Protein AF-A0A8G2DVU0-F1 (afdb_monomer_lite)

Structure (mmCIF, N/CA/C/O backbone):
data_AF-A0A8G2DVU0-F1
#
_entry.id   AF-A0A8G2DVU0-F1
#
loop_
_atom_site.group_PDB
_atom_site.id
_atom_site.type_symbol
_atom_site.label_atom_id
_atom_site.label_alt_id
_atom_site.label_comp_id
_atom_site.label_asym_id
_atom_site.label_entity_id
_atom_site.label_seq_id
_atom_site.pdbx_PDB_ins_code
_atom_site.Cartn_x
_atom_site.Cartn_y
_atom_site.Cartn_z
_atom_site.occupancy
_atom_site.B_iso_or_equiv
_atom_site.auth_seq_id
_atom_site.auth_comp_id
_atom_site.auth_asym_id
_atom_site.auth_atom_id
_atom_site.pdbx_PDB_model_num
ATOM 1 N N . MET A 1 1 ? -45.208 39.092 40.451 1.00 41.38 1 MET A N 1
ATOM 2 C CA . MET A 1 1 ? -43.835 38.802 40.911 1.00 41.38 1 MET A CA 1
ATOM 3 C C . MET A 1 1 ? -42.891 39.063 39.755 1.00 41.38 1 MET A C 1
ATOM 5 O O . MET A 1 1 ? -43.145 38.632 38.642 1.00 41.38 1 MET A O 1
ATOM 9 N N . SER A 1 2 ? -41.924 39.916 40.044 1.00 36.53 2 SER A N 1
ATOM 10 C CA . SER A 1 2 ? -40.979 40.651 39.203 1.00 36.53 2 SER A CA 1
ATOM 11 C C . SER A 1 2 ? -39.909 39.794 38.518 1.00 36.53 2 SER A C 1
ATOM 13 O O . SER A 1 2 ? -39.455 38.815 39.102 1.00 36.53 2 SER A O 1
ATOM 15 N N . GLY A 1 3 ? -39.436 40.236 37.343 1.00 36.75 3 GLY A N 1
ATOM 16 C CA . GLY A 1 3 ? -38.211 39.717 36.722 1.00 36.75 3 GLY A CA 1
ATOM 17 C C . GLY A 1 3 ? -37.984 40.121 35.259 1.00 36.75 3 GLY A C 1
ATOM 18 O O . GLY A 1 3 ? -38.010 39.272 34.380 1.00 36.75 3 GLY A O 1
ATOM 19 N N . THR A 1 4 ? -37.763 41.410 35.002 1.00 40.00 4 THR A N 1
ATOM 20 C CA . THR A 1 4 ? -37.240 41.994 33.745 1.00 40.00 4 THR A CA 1
ATOM 21 C C . THR A 1 4 ? -35.706 41.764 33.699 1.00 40.00 4 THR A C 1
ATOM 23 O O . THR A 1 4 ? -35.084 41.844 34.752 1.00 40.00 4 THR A O 1
ATOM 26 N N . LEU A 1 5 ? -35.021 41.416 32.592 1.00 32.75 5 LEU A N 1
ATOM 27 C CA . LEU A 1 5 ? -34.407 42.352 31.628 1.00 32.75 5 LEU A CA 1
ATOM 28 C C . LEU A 1 5 ? -33.390 41.667 30.666 1.00 32.75 5 LEU A C 1
ATOM 30 O O . LEU A 1 5 ? -32.695 40.730 31.040 1.00 32.75 5 LEU A O 1
ATOM 34 N N . HIS A 1 6 ? -33.223 42.337 29.515 1.00 32.91 6 HIS A N 1
ATOM 35 C CA . HIS A 1 6 ? -32.025 42.554 28.677 1.00 32.91 6 HIS A CA 1
ATOM 36 C C . HIS A 1 6 ? -31.647 41.642 27.482 1.00 32.91 6 HIS A C 1
ATOM 38 O O . HIS A 1 6 ? -31.281 40.479 27.592 1.00 32.91 6 HIS A O 1
ATOM 44 N N . TYR A 1 7 ? -31.662 42.312 26.320 1.00 37.03 7 TYR A N 1
ATOM 45 C CA . TYR A 1 7 ? -31.147 41.977 24.990 1.00 37.03 7 TYR A CA 1
ATOM 46 C C . TYR A 1 7 ? -29.608 41.991 24.904 1.00 37.03 7 TYR A C 1
ATOM 48 O O . TYR A 1 7 ? -28.958 42.747 25.623 1.00 37.03 7 TYR A O 1
ATOM 56 N N . GLY A 1 8 ? -29.054 41.295 23.899 1.00 31.55 8 GLY A N 1
ATOM 57 C CA . GLY A 1 8 ? -27.698 41.531 23.385 1.00 31.55 8 GLY A CA 1
ATOM 58 C C . GLY A 1 8 ? -27.384 40.767 22.087 1.00 31.55 8 GLY A C 1
ATOM 59 O O . GLY A 1 8 ? -27.138 39.566 22.120 1.00 31.55 8 GLY A O 1
ATOM 60 N N . LEU A 1 9 ? -27.368 41.470 20.946 1.00 33.19 9 LEU A N 1
ATOM 61 C CA . LEU A 1 9 ? -26.630 41.083 19.729 1.00 33.19 9 LEU A CA 1
ATOM 62 C C . LEU A 1 9 ? -25.129 41.385 19.927 1.00 33.19 9 LEU A C 1
ATOM 64 O O . LEU A 1 9 ? -24.839 42.451 20.455 1.00 33.19 9 LEU A O 1
ATOM 68 N N . PHE A 1 10 ? -24.207 40.558 19.400 1.00 26.53 10 PHE A N 1
ATOM 6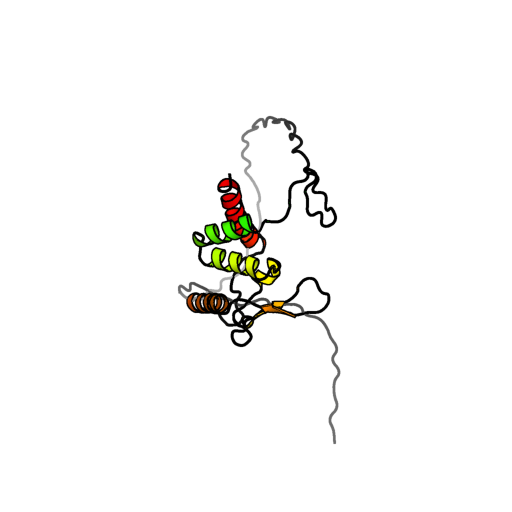9 C CA . PHE A 1 10 ? -23.196 40.926 18.371 1.00 26.53 10 PHE A CA 1
ATOM 70 C C . PHE A 1 10 ? -22.114 39.834 18.144 1.00 26.53 10 PHE A C 1
ATOM 72 O O . PHE A 1 10 ? -21.490 39.349 19.077 1.00 26.53 10 PHE A O 1
ATOM 79 N N . CYS A 1 11 ? -21.886 39.542 16.856 1.00 26.22 11 CYS A N 1
ATOM 80 C CA . CYS A 1 11 ? -20.631 39.311 16.112 1.00 26.22 11 CYS A CA 1
ATOM 81 C C . CYS A 1 11 ? -19.480 38.369 16.553 1.00 26.22 11 CYS A C 1
ATOM 83 O O . CYS A 1 11 ? -18.813 38.568 17.555 1.00 26.22 11 CYS A O 1
ATOM 85 N N . CYS A 1 12 ? -19.125 37.508 15.579 1.00 26.48 12 CYS A N 1
ATOM 86 C CA . CYS A 1 12 ? -17.825 37.387 14.882 1.00 26.48 12 CYS A CA 1
ATOM 87 C C . CYS A 1 12 ? -16.536 37.195 15.708 1.00 26.48 12 CYS A C 1
ATOM 89 O O . CYS A 1 12 ? -16.105 38.092 16.420 1.00 26.48 12 CYS A O 1
ATOM 91 N N . GLY A 1 13 ? -15.805 36.092 15.479 1.00 27.39 13 GLY A N 1
ATOM 92 C CA . GLY A 1 13 ? -14.455 35.971 16.043 1.00 27.39 13 GLY A CA 1
ATOM 93 C C . GLY A 1 13 ? -13.731 34.650 15.808 1.00 27.39 13 GLY A C 1
ATOM 94 O O . GLY A 1 13 ? -13.695 33.776 16.659 1.00 27.39 13 GLY A O 1
ATOM 95 N N . ARG A 1 14 ? -13.088 34.547 14.650 1.00 31.61 14 ARG A N 1
ATOM 96 C CA . ARG A 1 14 ? -12.023 33.602 14.287 1.00 31.61 14 ARG A CA 1
ATOM 97 C C . ARG A 1 14 ? -10.797 33.780 15.208 1.00 31.61 14 ARG A C 1
ATOM 99 O O . ARG A 1 14 ? -10.210 34.849 15.126 1.00 31.61 14 ARG A O 1
ATOM 106 N N . SER A 1 15 ? -10.339 32.780 15.979 1.00 29.03 15 SER A N 1
ATOM 107 C CA . SER A 1 15 ? -8.915 32.643 16.390 1.00 29.03 15 SER A CA 1
ATOM 108 C C . SER A 1 15 ? -8.603 31.379 17.217 1.00 29.03 15 SER A C 1
ATOM 110 O O . SER A 1 15 ? -9.485 30.839 17.869 1.00 29.03 15 SER A O 1
ATOM 112 N N . ALA A 1 16 ? -7.305 31.033 17.232 1.00 34.66 16 ALA A N 1
ATOM 113 C CA . ALA A 1 16 ? -6.553 30.089 18.077 1.00 34.66 16 ALA A CA 1
ATOM 114 C C . ALA A 1 16 ? -6.756 28.592 17.753 1.00 34.66 16 ALA A C 1
ATOM 116 O O . ALA A 1 16 ? -7.821 28.040 17.971 1.00 34.66 16 ALA A O 1
ATOM 117 N N . ARG A 1 17 ? -5.810 27.832 17.173 1.00 33.94 17 ARG A N 1
ATOM 118 C CA . ARG A 1 17 ? -4.331 27.838 17.246 1.00 33.94 17 ARG A CA 1
ATOM 119 C C . ARG A 1 17 ? -3.794 27.843 18.682 1.00 33.94 17 ARG A C 1
ATOM 121 O O . ARG A 1 17 ? -3.469 28.901 19.200 1.00 33.94 17 ARG A O 1
ATOM 128 N N . ASN A 1 18 ? -3.670 26.654 19.273 1.00 29.09 18 ASN A N 1
ATOM 129 C CA . ASN A 1 18 ? -2.415 26.126 19.829 1.00 29.09 18 ASN A CA 1
ATOM 130 C C . ASN A 1 18 ? -2.651 24.770 20.498 1.00 29.09 18 ASN A C 1
ATOM 132 O O . ASN A 1 18 ? -3.618 24.630 21.234 1.00 29.09 18 ASN A O 1
ATOM 136 N N . LEU A 1 19 ? -1.741 23.820 20.269 1.00 30.14 19 LEU A N 1
ATOM 137 C CA . LEU A 1 19 ? -1.033 23.056 21.307 1.00 30.14 19 LEU A CA 1
ATOM 138 C C . LEU A 1 19 ? -0.186 21.972 20.638 1.00 30.14 19 LEU A C 1
ATOM 140 O O . LEU A 1 19 ? -0.693 21.248 19.794 1.00 30.14 19 LEU A O 1
ATOM 144 N N . TYR A 1 20 ? 1.101 21.982 20.981 1.00 30.14 20 TYR A N 1
ATOM 145 C CA . TYR A 1 20 ? 2.079 20.899 21.185 1.00 30.14 20 TYR A CA 1
ATOM 146 C C . TYR A 1 20 ? 3.447 21.600 21.055 1.00 30.14 20 TYR A C 1
ATOM 148 O O . TYR A 1 20 ? 3.818 22.013 19.961 1.00 30.14 20 TYR A O 1
ATOM 156 N N . CYS A 1 21 ? 4.027 22.120 22.144 1.00 26.11 21 CYS A N 1
ATOM 157 C CA . CYS A 1 21 ? 4.767 21.442 23.227 1.00 26.11 21 CYS A CA 1
ATOM 158 C C . CYS A 1 21 ? 6.105 20.841 22.772 1.00 26.11 21 CYS A C 1
ATOM 160 O O . CYS A 1 21 ? 6.164 20.223 21.716 1.00 26.11 21 CYS A O 1
ATOM 162 N N . PHE A 1 22 ? 7.090 20.969 23.675 1.00 27.67 22 PHE A N 1
ATOM 163 C CA . PHE A 1 22 ? 8.490 20.517 23.668 1.00 27.67 22 PHE A CA 1
ATOM 164 C C . PHE A 1 22 ? 9.494 21.518 23.062 1.00 27.67 22 PHE A C 1
ATOM 166 O O . PHE A 1 22 ? 9.344 21.941 21.926 1.00 27.67 22 PHE A O 1
ATOM 173 N N . ASP A 1 23 ? 10.561 21.939 23.741 1.00 28.14 23 ASP A N 1
ATOM 174 C CA . ASP A 1 23 ? 11.012 21.688 25.115 1.00 28.14 23 ASP A CA 1
ATOM 175 C C . ASP A 1 23 ? 12.168 22.658 25.444 1.00 28.14 23 ASP A C 1
ATOM 177 O O . ASP A 1 23 ? 12.622 23.384 24.561 1.00 28.14 23 ASP A O 1
ATOM 181 N N . ALA A 1 24 ? 12.682 22.579 26.674 1.00 34.22 24 ALA A N 1
ATOM 182 C CA . ALA A 1 24 ? 13.923 23.174 27.203 1.00 34.22 24 ALA A CA 1
ATOM 183 C C . ALA A 1 24 ? 13.754 24.448 28.047 1.00 34.22 24 ALA A C 1
ATOM 185 O O . ALA A 1 24 ? 14.000 25.582 27.639 1.00 34.22 24 ALA A O 1
ATOM 186 N N . ALA A 1 25 ? 13.407 24.196 29.308 1.00 30.33 25 ALA A N 1
ATOM 187 C CA . ALA A 1 25 ? 13.680 25.074 30.427 1.00 30.33 25 ALA A CA 1
ATOM 188 C C . ALA A 1 25 ? 15.174 25.026 30.796 1.00 30.33 25 ALA A C 1
ATOM 190 O O . ALA A 1 25 ? 15.735 23.952 31.002 1.00 30.33 25 ALA A O 1
ATOM 191 N N . THR A 1 26 ? 15.797 26.184 31.009 1.00 35.00 26 THR A N 1
ATOM 192 C CA . THR A 1 26 ? 16.850 26.322 32.025 1.00 35.00 26 THR A CA 1
ATOM 193 C C . THR A 1 26 ? 16.826 27.740 32.599 1.00 35.00 26 THR A C 1
ATOM 195 O O . THR A 1 26 ? 17.295 28.691 31.992 1.00 35.00 26 THR A O 1
ATOM 198 N N . SER A 1 27 ? 16.173 27.849 33.757 1.00 29.23 27 SER A N 1
ATOM 199 C CA . SER A 1 27 ? 16.584 28.581 34.962 1.00 29.23 27 SER A CA 1
ATOM 200 C C . SER A 1 27 ? 17.514 29.801 34.807 1.00 29.23 27 SER A C 1
ATOM 202 O O . SER A 1 27 ? 18.681 29.650 34.463 1.00 29.23 27 SER A O 1
ATOM 204 N N . LEU A 1 28 ? 17.058 30.989 35.225 1.00 32.62 28 LEU A N 1
ATOM 205 C CA . LEU A 1 28 ? 17.438 31.600 36.514 1.00 32.62 28 LEU A CA 1
ATOM 206 C C . LEU A 1 28 ? 17.030 33.089 36.593 1.00 32.62 28 LEU A C 1
ATOM 208 O O . LEU A 1 28 ? 17.332 33.888 35.717 1.00 32.62 28 LEU A O 1
ATOM 212 N N . LYS A 1 29 ? 16.476 33.425 37.766 1.00 32.16 29 LYS A N 1
ATOM 213 C CA . LYS A 1 29 ? 16.616 34.689 38.514 1.00 32.16 29 LYS A CA 1
ATOM 214 C C . LYS A 1 29 ? 15.914 35.951 37.986 1.00 32.16 29 LYS A C 1
ATOM 216 O O . LYS A 1 29 ? 16.385 36.688 37.133 1.00 32.16 29 LYS A O 1
ATOM 221 N N . THR A 1 30 ? 14.819 36.246 38.687 1.00 34.12 30 THR A N 1
ATOM 222 C CA . THR A 1 30 ? 14.509 37.545 39.307 1.00 34.12 30 THR A CA 1
ATOM 223 C C . THR A 1 30 ? 15.684 38.535 39.338 1.00 34.12 30 THR A C 1
ATOM 225 O O . THR A 1 30 ? 16.727 38.218 39.904 1.00 34.12 30 THR A O 1
ATOM 228 N N . ASN A 1 31 ? 15.486 39.780 38.914 1.00 32.03 31 ASN A N 1
ATOM 229 C CA . ASN A 1 31 ? 15.059 40.837 39.830 1.00 32.03 31 ASN A CA 1
ATOM 230 C C . ASN A 1 31 ? 14.809 42.144 39.064 1.00 32.03 31 ASN A C 1
ATOM 232 O O . ASN A 1 31 ? 15.454 42.458 38.068 1.00 32.03 31 ASN A O 1
ATOM 236 N N . SER A 1 32 ? 13.842 42.877 39.593 1.00 33.09 32 SER A N 1
ATOM 237 C CA . SER A 1 32 ? 13.586 44.294 39.401 1.00 33.09 32 SER A CA 1
ATOM 238 C C . SER A 1 32 ? 14.850 45.151 39.278 1.00 33.09 32 SER A C 1
ATOM 240 O O . SER A 1 32 ? 15.832 44.898 39.960 1.00 33.09 32 SER A O 1
ATOM 242 N N . HIS A 1 33 ? 14.791 46.204 38.459 1.00 34.03 33 HIS A N 1
ATOM 243 C CA . HIS A 1 33 ? 15.077 47.567 38.909 1.00 34.03 33 HIS A CA 1
ATOM 244 C C . HIS A 1 33 ? 14.599 48.593 37.870 1.00 34.03 33 HIS A C 1
ATOM 246 O O . HIS A 1 33 ? 15.044 48.663 36.730 1.00 34.03 33 HIS A O 1
ATOM 252 N N . ARG A 1 34 ? 13.642 49.390 38.338 1.00 31.19 34 ARG A N 1
ATOM 253 C CA . ARG A 1 34 ? 13.234 50.720 37.883 1.00 31.19 34 ARG A CA 1
ATOM 254 C C . ARG A 1 34 ? 14.457 51.616 37.656 1.00 31.19 34 ARG A C 1
ATOM 256 O O . ARG A 1 34 ? 15.219 51.749 38.599 1.00 31.19 34 ARG A O 1
ATOM 263 N N . PHE A 1 35 ? 14.570 52.305 36.518 1.00 30.67 35 PHE A N 1
ATOM 264 C CA . PHE A 1 35 ? 15.156 53.652 36.455 1.00 30.67 35 PHE A CA 1
ATOM 265 C C . PHE A 1 35 ? 14.691 54.421 35.211 1.00 30.67 35 PHE A C 1
ATOM 267 O O . PHE A 1 35 ? 14.197 53.867 34.234 1.00 30.67 35 PHE A O 1
ATOM 274 N N . THR A 1 36 ? 14.747 55.733 35.359 1.00 35.00 36 THR A N 1
ATOM 275 C CA . THR A 1 36 ? 13.914 56.775 34.770 1.00 35.00 36 THR A CA 1
ATOM 276 C C . THR A 1 36 ? 14.463 57.383 33.481 1.00 35.00 36 THR A C 1
ATOM 278 O O . THR A 1 36 ? 15.659 57.588 33.350 1.00 35.00 36 THR A O 1
ATOM 281 N N . ASN A 1 37 ? 13.523 57.747 32.608 1.00 29.91 37 ASN A N 1
ATOM 282 C CA . ASN A 1 37 ? 13.380 58.969 31.809 1.00 29.91 37 ASN A CA 1
ATOM 283 C C . ASN A 1 37 ? 14.606 59.752 31.277 1.00 29.91 37 ASN A C 1
ATOM 285 O O . ASN A 1 37 ? 15.472 60.189 32.025 1.00 29.91 37 ASN A O 1
ATOM 289 N N . SER A 1 38 ? 14.444 60.165 30.013 1.00 33.34 38 SER A N 1
ATOM 290 C CA . SER A 1 38 ? 14.966 61.393 29.394 1.00 33.34 38 SER A CA 1
ATOM 291 C C . SER A 1 38 ? 16.456 61.444 29.041 1.00 33.34 38 SER A C 1
ATOM 293 O O . SER A 1 38 ? 17.320 61.605 29.894 1.00 33.34 38 SER A O 1
ATOM 295 N N . SER A 1 39 ? 16.764 61.487 27.741 1.00 33.62 39 SER A N 1
ATOM 296 C CA . SER A 1 39 ? 17.215 62.741 27.113 1.00 33.62 39 SER A CA 1
ATOM 297 C C . SER A 1 39 ? 17.653 62.556 25.647 1.00 33.62 39 SER A C 1
ATOM 299 O O . SER A 1 39 ? 18.398 61.650 25.308 1.00 33.62 39 SER A O 1
ATOM 301 N N . LYS A 1 40 ? 17.188 63.497 24.812 1.00 36.56 40 LYS A N 1
ATOM 302 C CA . LYS A 1 40 ? 17.947 64.214 23.767 1.00 36.56 40 LYS A CA 1
ATOM 303 C C . LYS A 1 40 ? 18.496 63.425 22.549 1.00 36.56 40 LYS A C 1
ATOM 305 O O . LYS A 1 40 ? 19.526 62.772 22.592 1.00 36.56 40 LYS A O 1
ATOM 310 N N . ASN A 1 41 ? 17.814 63.659 21.419 1.00 35.47 41 ASN A N 1
ATOM 311 C CA . ASN A 1 41 ? 18.325 63.864 20.039 1.00 35.47 41 ASN A CA 1
ATOM 312 C C . ASN A 1 41 ? 19.701 64.594 19.991 1.00 35.47 41 ASN A C 1
ATOM 314 O O . ASN A 1 41 ? 20.003 65.256 20.986 1.00 35.47 41 ASN A O 1
ATOM 318 N N . PRO A 1 42 ? 20.440 64.727 18.857 1.00 48.69 42 PRO A N 1
ATOM 319 C CA . PRO A 1 42 ? 20.328 64.179 17.487 1.00 48.69 42 PRO A CA 1
ATOM 320 C C . PRO A 1 42 ? 21.722 63.737 16.919 1.00 48.69 42 PRO A C 1
ATOM 322 O O . PRO A 1 42 ? 22.654 63.532 17.684 1.00 48.69 42 PRO A O 1
ATOM 325 N N . LEU A 1 43 ? 21.878 63.699 15.581 1.00 35.97 43 LEU A N 1
ATOM 326 C CA . LEU A 1 43 ? 23.125 63.731 14.769 1.00 35.97 43 LEU A CA 1
ATOM 327 C C . LEU A 1 43 ? 23.464 62.446 13.993 1.00 35.97 43 LEU A C 1
ATOM 329 O O . LEU A 1 43 ? 24.369 61.684 14.315 1.00 35.97 43 LEU A O 1
ATOM 333 N N . TRP A 1 44 ? 22.778 62.292 12.861 1.00 35.25 44 TRP A N 1
ATOM 334 C CA . TRP A 1 44 ? 23.248 61.537 11.705 1.00 35.25 44 TRP A CA 1
ATOM 335 C C . TRP A 1 44 ? 24.370 62.330 11.017 1.00 35.25 44 TRP A C 1
ATOM 337 O O . TRP A 1 44 ? 24.119 63.393 10.452 1.00 35.25 44 TRP A O 1
ATOM 347 N N . ARG A 1 45 ? 25.617 61.845 11.043 1.00 31.72 45 ARG A N 1
ATOM 348 C CA . ARG A 1 45 ? 26.621 62.273 10.057 1.00 31.72 45 ARG A CA 1
ATOM 349 C C . ARG A 1 45 ? 27.821 61.325 9.966 1.00 31.72 45 ARG A C 1
ATOM 351 O O . ARG A 1 45 ? 28.486 61.082 10.965 1.00 31.72 45 ARG A O 1
ATOM 358 N N . TRP A 1 46 ? 28.108 60.950 8.714 1.00 33.12 46 TRP A N 1
ATOM 359 C CA . TRP A 1 46 ? 29.294 60.255 8.186 1.00 33.12 46 TRP A CA 1
ATOM 360 C C . TRP A 1 46 ? 29.352 58.750 8.534 1.00 33.12 46 TRP A C 1
ATOM 362 O O . TRP A 1 46 ? 28.997 58.353 9.629 1.00 33.12 46 TRP A O 1
ATOM 372 N N . ILE A 1 47 ? 29.730 57.813 7.660 1.00 42.97 47 ILE A N 1
ATOM 373 C CA . ILE A 1 47 ? 30.776 57.818 6.633 1.00 42.97 47 ILE A CA 1
ATOM 374 C C . ILE A 1 47 ? 30.381 56.804 5.534 1.00 42.97 47 ILE A C 1
ATOM 376 O O . ILE A 1 47 ? 30.061 55.656 5.834 1.00 42.97 47 ILE A O 1
ATOM 380 N N . LEU A 1 48 ? 30.440 57.218 4.265 1.00 41.72 48 LEU A N 1
ATOM 381 C CA . LEU A 1 48 ? 30.527 56.318 3.109 1.00 41.72 48 LEU A CA 1
ATOM 382 C C . LEU A 1 48 ? 31.978 55.843 2.951 1.00 41.72 48 LEU A C 1
ATOM 384 O O . LEU A 1 48 ? 32.871 56.692 2.957 1.00 41.72 48 LEU A O 1
ATOM 388 N N . PRO A 1 49 ? 32.215 54.557 2.651 1.00 42.09 49 PRO A N 1
ATOM 389 C CA . PRO A 1 49 ? 33.370 54.159 1.869 1.00 42.09 49 PRO A CA 1
ATOM 390 C C . PRO A 1 49 ? 32.921 53.737 0.467 1.00 42.09 49 PRO A C 1
ATOM 392 O O . PRO A 1 49 ? 32.282 52.710 0.251 1.00 42.09 49 PRO A O 1
ATOM 395 N N . THR A 1 50 ? 33.307 54.572 -0.491 1.00 50.75 50 THR A N 1
ATOM 396 C CA . THR A 1 50 ? 33.777 54.189 -1.826 1.00 50.75 50 THR A CA 1
ATOM 397 C C . THR A 1 50 ? 34.505 52.847 -1.819 1.00 50.75 50 THR A C 1
ATOM 399 O O . THR A 1 50 ? 35.536 52.784 -1.164 1.00 50.75 50 THR A O 1
ATOM 402 N N . MET A 1 51 ? 34.063 51.850 -2.598 1.00 35.47 51 MET A N 1
ATOM 403 C CA . MET A 1 51 ? 34.931 50.901 -3.319 1.00 35.47 51 MET A CA 1
ATOM 404 C C . MET A 1 51 ? 34.141 50.108 -4.379 1.00 35.47 51 MET A C 1
ATOM 406 O O . MET A 1 51 ? 33.027 49.657 -4.139 1.00 35.47 51 MET A O 1
ATOM 410 N N . ALA A 1 52 ? 34.810 49.888 -5.514 1.00 44.62 52 ALA A N 1
ATOM 411 C CA . ALA A 1 52 ? 34.590 48.835 -6.509 1.00 44.62 52 ALA A CA 1
ATOM 412 C C . ALA A 1 52 ? 33.401 48.968 -7.486 1.00 44.62 52 ALA A C 1
ATOM 414 O O . ALA A 1 52 ? 32.377 48.298 -7.388 1.00 44.62 52 ALA A O 1
ATOM 415 N N . LEU A 1 53 ? 33.643 49.728 -8.563 1.00 44.56 53 LEU A N 1
ATOM 416 C CA . LEU A 1 53 ? 33.071 49.460 -9.886 1.00 44.56 53 LEU A CA 1
ATOM 417 C C . LEU A 1 53 ? 33.580 48.101 -10.388 1.00 44.56 53 LEU A C 1
ATOM 419 O O . LEU A 1 53 ? 34.597 48.007 -11.075 1.00 44.56 53 LEU A O 1
ATOM 423 N N . GLN A 1 54 ? 32.866 47.037 -10.039 1.00 43.25 54 GLN A N 1
ATOM 424 C CA . GLN A 1 54 ? 33.065 45.729 -10.640 1.00 43.25 54 GLN A CA 1
ATOM 425 C C . GLN A 1 54 ? 32.187 45.646 -11.890 1.00 43.25 54 GLN A C 1
ATOM 427 O O . GLN A 1 54 ? 30.961 45.608 -11.816 1.00 43.25 54 GLN A O 1
ATOM 432 N N . ARG A 1 55 ? 32.841 45.668 -13.057 1.00 43.00 55 ARG A N 1
ATOM 433 C CA . ARG A 1 55 ? 32.237 45.386 -14.364 1.00 43.00 55 ARG A CA 1
ATOM 434 C C . ARG A 1 55 ? 31.489 44.054 -14.292 1.00 43.00 55 ARG A C 1
ATOM 436 O O . ARG A 1 55 ? 32.119 42.999 -14.310 1.00 43.00 55 ARG A O 1
ATOM 443 N N . TYR A 1 56 ? 30.162 44.097 -14.236 1.00 41.81 56 TYR A N 1
ATOM 444 C CA . TYR A 1 56 ? 29.349 42.911 -14.464 1.00 41.81 56 TYR A CA 1
ATOM 445 C C . TYR A 1 56 ? 29.152 42.754 -15.972 1.00 41.81 56 TYR A C 1
ATOM 447 O O . TYR A 1 56 ? 28.513 43.574 -16.628 1.00 41.81 56 TYR A O 1
ATOM 455 N N . SER A 1 57 ? 29.784 41.718 -16.515 1.00 46.88 57 SER A N 1
ATOM 456 C CA . SER A 1 57 ? 29.596 41.249 -17.884 1.00 46.88 57 SER A CA 1
ATOM 457 C C . SER A 1 57 ? 28.143 40.788 -18.071 1.00 46.88 57 SER A C 1
ATOM 459 O O . SER A 1 57 ? 27.655 40.031 -17.224 1.00 46.88 57 SER A O 1
ATOM 461 N N . PRO A 1 58 ? 27.433 41.187 -19.144 1.00 42.22 58 PRO A N 1
ATOM 462 C CA . PRO A 1 58 ? 26.157 40.587 -19.481 1.00 42.22 58 PRO A CA 1
ATOM 463 C C . PRO A 1 58 ? 26.462 39.209 -20.067 1.00 42.22 58 PRO A C 1
ATOM 465 O O . PRO A 1 58 ? 26.694 39.058 -21.265 1.00 42.22 58 PRO A O 1
ATOM 468 N N . ILE A 1 59 ? 26.512 38.189 -19.210 1.00 55.62 59 ILE A N 1
ATOM 469 C CA . ILE A 1 59 ? 26.467 36.808 -19.683 1.00 55.62 59 ILE A CA 1
ATOM 470 C C . ILE A 1 59 ? 25.116 36.665 -20.372 1.00 55.62 59 ILE A C 1
ATOM 472 O O . ILE A 1 59 ? 24.058 36.740 -19.745 1.00 55.62 59 ILE A O 1
ATOM 476 N N . GLY A 1 60 ? 25.197 36.572 -21.696 1.00 39.56 60 GLY A N 1
ATOM 477 C CA . GLY A 1 60 ? 24.063 36.473 -22.583 1.00 39.56 60 GLY A CA 1
ATOM 478 C C . GLY A 1 60 ? 23.108 35.384 -22.126 1.00 39.56 60 GLY A C 1
ATOM 479 O O . GLY A 1 60 ? 23.513 34.304 -21.695 1.00 39.56 60 GLY A O 1
ATOM 480 N N . CYS A 1 61 ? 21.823 35.689 -22.277 1.00 36.66 61 CYS A N 1
ATOM 481 C CA . CYS A 1 61 ? 20.776 34.694 -22.408 1.00 36.66 61 CYS A CA 1
ATOM 482 C C . CYS A 1 61 ? 21.116 33.802 -23.609 1.00 36.66 61 CYS A C 1
ATOM 484 O O . CYS A 1 61 ? 20.650 34.031 -24.724 1.00 36.66 61 CYS A O 1
ATOM 486 N N . THR A 1 62 ? 21.966 32.800 -23.404 1.00 49.38 62 THR A N 1
ATOM 487 C CA . THR A 1 62 ? 22.054 31.676 -24.319 1.00 49.38 62 THR A CA 1
ATOM 488 C C . THR A 1 62 ? 20.724 30.953 -24.233 1.00 49.38 62 THR A C 1
ATOM 490 O O . THR A 1 62 ? 20.257 30.571 -23.160 1.00 49.38 62 THR A O 1
ATOM 493 N N . ALA A 1 63 ? 20.084 30.899 -25.398 1.00 43.41 63 ALA A N 1
ATOM 494 C CA . ALA A 1 63 ? 18.858 30.200 -25.709 1.00 43.41 63 ALA A CA 1
ATOM 495 C C . ALA A 1 63 ? 18.544 29.086 -24.706 1.00 43.41 63 ALA A C 1
ATOM 497 O O . ALA A 1 63 ? 19.238 28.070 -24.646 1.00 43.41 63 ALA A O 1
ATOM 498 N N . TRP A 1 64 ? 17.450 29.265 -23.963 1.00 34.19 64 TRP A N 1
ATOM 499 C CA . TRP A 1 64 ? 16.713 28.130 -23.435 1.00 34.19 64 TRP A CA 1
ATOM 500 C C . TRP A 1 64 ? 16.437 27.220 -24.628 1.00 34.19 64 TRP A C 1
ATOM 502 O O . TRP A 1 64 ? 15.594 27.517 -25.478 1.00 34.19 64 TRP A O 1
ATOM 512 N N . THR A 1 65 ? 17.208 26.138 -24.732 1.00 46.56 65 THR A N 1
ATOM 513 C CA . THR A 1 65 ? 16.874 25.030 -25.607 1.00 46.56 65 THR A CA 1
ATOM 514 C C . THR A 1 65 ? 15.451 24.666 -25.244 1.00 46.56 65 THR A C 1
ATOM 516 O O . THR A 1 65 ? 15.152 24.361 -24.090 1.00 46.56 65 THR A O 1
ATOM 519 N N . ARG A 1 66 ? 14.559 24.826 -26.224 1.00 41.88 66 ARG A N 1
ATOM 520 C CA . ARG A 1 66 ? 13.145 24.480 -26.163 1.00 41.88 66 ARG A CA 1
ATOM 521 C C . ARG A 1 66 ? 13.076 23.026 -25.719 1.00 41.88 66 ARG A C 1
ATOM 523 O O . ARG A 1 66 ? 13.162 22.119 -26.544 1.00 41.88 66 ARG A O 1
ATOM 530 N N . SER A 1 67 ? 13.008 22.804 -24.409 1.00 51.09 67 SER A N 1
ATOM 531 C CA . SER A 1 67 ? 12.738 21.497 -23.844 1.00 51.09 67 SER A CA 1
ATOM 532 C C . SER A 1 67 ? 11.468 21.049 -24.541 1.00 51.09 67 SER A C 1
ATOM 534 O O . SER A 1 67 ? 10.490 21.801 -24.581 1.00 51.09 67 SER A O 1
ATOM 536 N N . LYS A 1 68 ? 11.538 19.906 -25.239 1.00 42.97 68 LYS A N 1
ATOM 537 C CA . LYS A 1 68 ? 10.402 19.353 -25.979 1.00 42.97 68 LYS A CA 1
ATOM 538 C C . LYS A 1 68 ? 9.203 19.453 -25.048 1.00 42.97 68 LYS A C 1
ATOM 540 O O . LYS A 1 68 ? 9.186 18.794 -24.009 1.00 42.97 68 LYS A O 1
ATOM 545 N N . GLN A 1 69 ? 8.253 20.328 -25.379 1.00 47.75 69 GLN A N 1
ATOM 546 C CA . GLN A 1 69 ? 6.974 20.362 -24.698 1.00 47.75 69 GLN A CA 1
ATOM 547 C C . GLN A 1 69 ? 6.365 18.997 -24.976 1.00 47.75 69 GLN A C 1
ATOM 549 O O . GLN A 1 69 ? 5.830 18.758 -26.054 1.00 47.75 69 GLN A O 1
ATOM 554 N N . VAL A 1 70 ? 6.527 18.072 -24.032 1.00 56.66 70 VAL A N 1
ATOM 555 C CA . VAL A 1 70 ? 5.741 16.851 -24.003 1.00 56.66 70 VAL A CA 1
ATOM 556 C C . VAL A 1 70 ? 4.328 17.348 -23.763 1.00 56.66 70 VAL A C 1
ATOM 558 O O . VAL A 1 70 ? 3.975 17.742 -22.651 1.00 56.66 70 VAL A O 1
ATOM 561 N N . SER A 1 71 ? 3.554 17.450 -24.839 1.00 51.00 71 SER A N 1
ATOM 562 C CA . SER A 1 71 ? 2.131 17.723 -24.774 1.00 51.00 71 SER A CA 1
ATOM 563 C C . SER A 1 71 ? 1.503 16.548 -24.038 1.00 51.00 71 SER A C 1
ATOM 565 O O . SER A 1 71 ? 1.258 15.479 -24.593 1.00 51.00 71 SER A O 1
ATOM 567 N N . ILE A 1 72 ? 1.291 16.718 -22.734 1.00 56.16 72 ILE A N 1
ATOM 568 C CA . ILE A 1 72 ? 0.515 15.768 -21.951 1.00 56.16 72 ILE A CA 1
ATOM 569 C C . ILE A 1 72 ? -0.927 15.964 -22.414 1.00 56.16 72 ILE A C 1
ATOM 571 O O . ILE A 1 72 ? -1.648 16.813 -21.894 1.00 56.16 72 ILE A O 1
ATOM 575 N N . ASN A 1 73 ? -1.327 15.234 -23.455 1.00 56.12 73 ASN A N 1
ATOM 576 C CA . ASN A 1 73 ? -2.726 15.126 -23.830 1.00 56.12 73 ASN A CA 1
ATOM 577 C C . ASN A 1 73 ? -3.467 14.606 -22.596 1.00 56.12 73 ASN A C 1
ATOM 579 O O . ASN A 1 73 ? -3.290 13.454 -22.193 1.00 56.12 73 ASN A O 1
ATOM 583 N N . TYR A 1 74 ? -4.303 15.449 -21.990 1.00 60.78 74 TYR A N 1
ATOM 584 C CA . TYR A 1 74 ? -5.317 15.030 -21.023 1.00 60.78 74 TYR A CA 1
ATOM 585 C C . TYR A 1 74 ? -6.438 14.308 -21.785 1.00 60.78 74 TYR A C 1
ATOM 587 O O . TYR A 1 74 ? -7.595 14.711 -21.753 1.00 60.78 74 TYR A O 1
ATOM 595 N N . GLY A 1 75 ? -6.062 13.280 -22.547 1.00 53.50 75 GLY A N 1
ATOM 596 C CA . GLY A 1 75 ? -6.971 12.458 -23.316 1.00 53.50 75 GLY A CA 1
ATOM 597 C C . GLY A 1 75 ? -7.820 11.627 -22.370 1.00 53.50 75 GLY A C 1
ATOM 598 O O . GLY A 1 75 ? -7.334 11.092 -21.367 1.00 53.50 75 GLY A O 1
ATOM 599 N N . GLU A 1 76 ? -9.097 11.531 -22.713 1.00 60.19 76 GLU A N 1
ATOM 600 C CA . GLU A 1 76 ? -10.025 10.498 -22.267 1.00 60.19 76 GLU A CA 1
ATOM 601 C C . GLU A 1 76 ? -9.313 9.148 -22.119 1.00 60.19 76 GLU A C 1
ATOM 603 O O . GLU A 1 76 ? -8.374 8.879 -22.859 1.00 60.19 76 GLU A O 1
ATOM 608 N N . GLY A 1 77 ? -9.724 8.329 -21.143 1.00 65.06 77 GLY A N 1
ATOM 609 C CA . GLY A 1 77 ? -9.010 7.151 -20.622 1.00 65.06 77 GLY A CA 1
ATOM 610 C C . GLY A 1 77 ? -8.559 6.096 -21.643 1.00 65.06 77 GLY A C 1
ATOM 611 O O . GLY A 1 77 ? -9.034 4.966 -21.618 1.00 65.06 77 GLY A O 1
ATOM 612 N N . GLN A 1 78 ? -7.598 6.440 -22.494 1.00 83.31 78 GLN A N 1
ATOM 613 C CA . GLN A 1 78 ? -7.007 5.584 -23.504 1.00 83.31 78 GLN A CA 1
ATOM 614 C C . GLN A 1 78 ? -6.117 4.556 -22.822 1.00 83.31 78 GLN A C 1
ATOM 616 O O . GLN A 1 78 ? -5.170 4.918 -22.117 1.00 83.31 78 GLN A O 1
ATOM 621 N N . LEU A 1 79 ? -6.406 3.282 -23.084 1.00 86.50 79 LEU A N 1
ATOM 622 C CA . LEU A 1 79 ? -5.644 2.131 -22.594 1.00 86.50 79 LEU A CA 1
ATOM 623 C C . LEU A 1 79 ? -4.238 2.036 -23.199 1.00 86.50 79 LEU A C 1
ATOM 625 O O . LEU A 1 79 ? -3.374 1.384 -22.614 1.00 86.50 79 LEU A O 1
ATOM 629 N N . PHE A 1 80 ? -4.016 2.711 -24.328 1.00 89.81 80 PHE A N 1
ATOM 630 C CA . PHE A 1 80 ? -2.758 2.732 -25.060 1.00 89.81 80 PHE A CA 1
ATOM 631 C C . PHE A 1 80 ? -2.173 4.152 -25.129 1.00 89.81 80 PHE A C 1
ATOM 633 O O . PHE A 1 80 ? -2.900 5.140 -24.958 1.00 89.81 80 PHE A O 1
ATOM 640 N N . THR A 1 81 ? -0.857 4.278 -25.294 1.00 88.31 81 THR A N 1
ATOM 641 C CA . THR A 1 81 ? -0.187 5.559 -25.582 1.00 88.31 81 THR A CA 1
ATOM 642 C C . THR A 1 81 ? -0.417 5.974 -27.038 1.00 88.31 81 THR A C 1
ATOM 644 O O . THR A 1 81 ? -1.030 5.233 -27.805 1.00 88.31 81 THR A O 1
ATOM 647 N N . ALA A 1 82 ? 0.050 7.166 -27.424 1.00 87.75 82 ALA A N 1
ATOM 648 C CA . ALA A 1 82 ? -0.036 7.616 -28.815 1.00 87.75 82 ALA A CA 1
ATOM 649 C C . ALA A 1 82 ? 0.773 6.708 -29.763 1.00 87.75 82 ALA A C 1
ATOM 651 O O . ALA A 1 82 ? 0.442 6.580 -30.935 1.00 87.75 82 ALA A O 1
ATOM 652 N N . GLU A 1 83 ? 1.792 6.042 -29.224 1.00 89.81 83 GLU A N 1
ATOM 653 C CA . GLU A 1 83 ? 2.673 5.094 -29.901 1.00 89.81 83 GLU A CA 1
ATOM 654 C C . GLU A 1 83 ? 2.123 3.655 -29.897 1.00 89.81 83 GLU A C 1
ATOM 656 O O . GLU A 1 83 ? 2.736 2.768 -30.477 1.00 89.81 83 GLU A O 1
ATOM 661 N N . GLY A 1 84 ? 0.972 3.405 -29.257 1.00 88.69 84 GLY A N 1
ATOM 662 C CA . GLY A 1 84 ? 0.356 2.075 -29.175 1.00 88.69 84 GLY A CA 1
ATOM 663 C C . GLY A 1 84 ? 0.777 1.231 -27.965 1.00 88.69 84 GLY A C 1
ATOM 664 O O . GLY A 1 84 ? 0.342 0.087 -27.845 1.00 88.69 84 GLY A O 1
ATOM 665 N N . GLU A 1 85 ? 1.554 1.779 -27.027 1.00 88.81 85 GLU A N 1
ATOM 666 C CA . GLU A 1 85 ? 2.034 1.036 -25.853 1.00 88.81 85 GLU A CA 1
ATOM 667 C C . GLU A 1 85 ? 0.964 0.895 -24.766 1.00 88.81 85 GLU A C 1
ATOM 669 O O . GLU A 1 85 ? 0.181 1.812 -24.515 1.00 88.81 85 GLU A O 1
ATOM 674 N N . ARG A 1 86 ? 0.925 -0.242 -24.061 1.00 90.94 86 ARG A N 1
ATOM 675 C CA . ARG A 1 86 ? -0.073 -0.494 -23.000 1.00 90.94 86 ARG A CA 1
ATOM 676 C C . ARG A 1 86 ? 0.173 0.385 -21.769 1.00 90.94 86 ARG A C 1
ATOM 678 O O . ARG A 1 86 ? 1.283 0.458 -21.257 1.00 90.94 86 ARG A O 1
ATOM 685 N N . LYS A 1 87 ? -0.894 0.964 -21.205 1.00 89.94 87 LYS A N 1
ATOM 686 C CA . LYS A 1 87 ? -0.855 1.728 -19.935 1.00 89.94 87 LYS A CA 1
ATOM 687 C C . LYS A 1 87 ? -1.251 0.918 -18.695 1.00 89.94 87 LYS A C 1
ATOM 689 O O . LYS A 1 87 ? -1.422 1.480 -17.613 1.00 89.94 87 LYS A O 1
ATOM 694 N N . TYR A 1 88 ? -1.449 -0.385 -18.847 1.00 91.00 88 TYR A N 1
ATOM 695 C CA . TYR A 1 88 ? -1.823 -1.301 -17.775 1.00 91.00 88 TYR A CA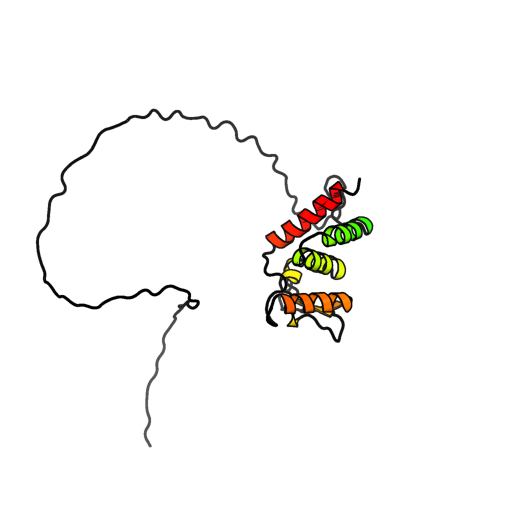 1
ATOM 696 C C . TYR A 1 88 ? -0.860 -2.483 -17.739 1.00 91.00 88 TYR A C 1
ATOM 698 O O . TYR A 1 88 ? -0.223 -2.810 -18.737 1.00 91.00 88 TYR A O 1
ATOM 706 N N . LEU A 1 89 ? -0.776 -3.124 -16.576 1.00 91.00 89 LEU A N 1
ATOM 707 C CA . LEU A 1 89 ? 0.074 -4.288 -16.374 1.00 91.00 89 LEU A CA 1
ATOM 708 C C . LEU A 1 89 ? -0.628 -5.571 -16.805 1.00 91.00 89 LEU A C 1
ATOM 710 O O . LEU A 1 89 ? -1.818 -5.766 -16.546 1.00 91.00 89 LEU A O 1
ATOM 714 N N . THR A 1 90 ? 0.141 -6.480 -17.385 1.00 93.19 90 THR A N 1
ATOM 715 C CA . THR A 1 90 ? -0.228 -7.884 -17.550 1.00 93.19 90 THR A CA 1
ATOM 716 C C . THR A 1 90 ? -0.206 -8.622 -16.217 1.00 93.19 90 THR A C 1
ATOM 718 O O . THR A 1 90 ? 0.397 -8.190 -15.233 1.00 93.19 90 THR A O 1
ATOM 721 N N . HIS A 1 91 ? -0.819 -9.807 -16.193 1.00 91.62 91 HIS A N 1
ATOM 722 C CA . HIS A 1 91 ? -0.757 -10.684 -15.027 1.00 91.62 91 HIS A CA 1
ATOM 723 C C . HIS A 1 91 ? 0.687 -11.088 -14.670 1.00 91.62 91 HIS A C 1
ATOM 725 O O . HIS A 1 91 ? 1.038 -11.132 -13.490 1.00 91.62 91 HIS A O 1
ATOM 731 N N . GLY A 1 92 ? 1.530 -11.343 -15.680 1.00 93.25 92 GLY A N 1
ATOM 732 C CA . GLY A 1 92 ? 2.943 -11.681 -15.496 1.00 93.25 92 GLY A CA 1
ATOM 733 C C . GLY A 1 92 ? 3.726 -10.545 -14.838 1.00 93.25 92 GLY A C 1
ATOM 734 O O . GLY A 1 92 ? 4.360 -10.757 -13.804 1.00 93.25 92 GLY A O 1
ATOM 735 N N . GLU A 1 93 ? 3.596 -9.325 -15.362 1.00 93.69 93 GLU A N 1
ATOM 736 C CA . GLU A 1 93 ? 4.235 -8.127 -14.796 1.00 93.69 93 GLU A CA 1
ATOM 737 C C . GLU A 1 93 ? 3.722 -7.827 -13.382 1.00 93.69 93 GLU A C 1
ATOM 739 O O . GLU A 1 93 ? 4.506 -7.522 -12.486 1.00 93.69 93 GLU A O 1
ATOM 744 N N . ALA A 1 94 ? 2.418 -7.979 -13.133 1.00 94.00 94 ALA A N 1
ATOM 745 C CA . ALA A 1 94 ? 1.850 -7.777 -11.803 1.00 94.00 94 ALA A CA 1
ATOM 746 C C . ALA A 1 94 ? 2.373 -8.812 -10.784 1.00 94.00 94 ALA A C 1
ATOM 748 O O . ALA A 1 94 ? 2.636 -8.476 -9.626 1.00 94.00 94 ALA A O 1
ATOM 749 N N . LYS A 1 95 ? 2.583 -10.068 -11.203 1.00 94.31 95 LYS A N 1
ATOM 750 C CA . LYS A 1 95 ? 3.205 -11.106 -10.365 1.00 94.31 95 LYS A CA 1
ATOM 751 C C . LYS A 1 95 ? 4.692 -1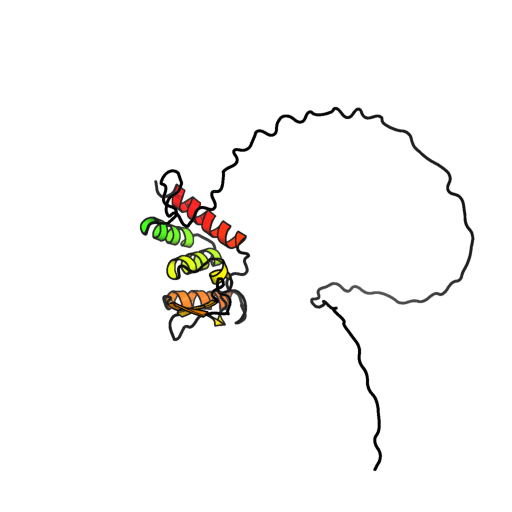0.823 -10.123 1.00 94.31 95 LYS A C 1
ATOM 753 O O . LYS A 1 95 ? 5.161 -10.991 -8.995 1.00 94.31 95 LYS A O 1
ATOM 758 N N . ALA A 1 96 ? 5.415 -10.354 -11.139 1.00 94.69 96 ALA A N 1
ATOM 759 C CA . ALA A 1 96 ? 6.800 -9.908 -11.003 1.00 94.69 96 ALA A CA 1
ATOM 760 C C . ALA A 1 96 ? 6.912 -8.726 -10.025 1.00 94.69 96 ALA A C 1
ATOM 762 O O . ALA A 1 96 ? 7.764 -8.741 -9.137 1.00 94.69 96 ALA A O 1
ATOM 763 N N . LEU A 1 97 ? 5.981 -7.770 -10.087 1.00 95.50 97 LEU A N 1
ATOM 764 C CA . LEU A 1 97 ? 5.898 -6.649 -9.150 1.00 95.50 97 LEU A CA 1
ATOM 765 C C . LEU A 1 97 ? 5.742 -7.119 -7.701 1.00 95.50 97 LEU A C 1
ATOM 767 O O . LEU A 1 97 ? 6.453 -6.637 -6.819 1.00 95.50 97 LEU A O 1
ATOM 771 N N . LEU A 1 98 ? 4.868 -8.096 -7.442 1.00 95.69 98 LEU A N 1
ATOM 772 C CA . LEU A 1 98 ? 4.744 -8.696 -6.111 1.00 95.69 98 LEU A CA 1
ATOM 773 C C . LEU A 1 98 ? 6.030 -9.397 -5.664 1.00 95.69 98 LEU A C 1
ATOM 775 O O . LEU A 1 98 ? 6.379 -9.342 -4.483 1.00 95.69 98 LEU A O 1
ATOM 779 N N . ALA A 1 99 ? 6.741 -10.051 -6.586 1.00 95.62 99 ALA A N 1
ATOM 780 C CA . ALA A 1 99 ? 8.002 -10.709 -6.282 1.00 95.62 99 ALA A CA 1
ATOM 781 C C . ALA A 1 99 ? 9.095 -9.701 -5.898 1.00 95.62 99 ALA A C 1
ATOM 783 O O . ALA A 1 99 ? 9.768 -9.916 -4.889 1.00 95.62 99 ALA A O 1
ATOM 784 N N . VAL A 1 100 ? 9.220 -8.598 -6.641 1.00 96.19 100 VAL A N 1
ATOM 785 C CA . VAL A 1 100 ? 10.147 -7.494 -6.347 1.00 96.19 100 VAL A CA 1
ATOM 786 C C . VAL A 1 100 ? 9.775 -6.808 -5.032 1.00 96.19 100 VAL A C 1
ATOM 788 O O . VAL A 1 100 ? 10.641 -6.586 -4.185 1.00 96.19 100 VAL A O 1
ATOM 791 N N . ALA A 1 101 ? 8.483 -6.567 -4.791 1.00 96.19 101 ALA A N 1
ATOM 792 C CA . ALA A 1 101 ? 7.994 -5.948 -3.561 1.00 96.19 101 ALA A CA 1
ATOM 793 C C . ALA A 1 101 ? 8.371 -6.733 -2.292 1.00 96.19 101 ALA A C 1
ATOM 795 O O . ALA A 1 101 ? 8.448 -6.138 -1.219 1.00 96.19 101 ALA A O 1
ATOM 796 N N . ARG A 1 102 ? 8.644 -8.046 -2.377 1.00 95.56 102 ARG A N 1
ATOM 797 C CA . ARG A 1 102 ? 9.124 -8.834 -1.224 1.00 95.56 102 ARG A CA 1
ATOM 798 C C . ARG A 1 102 ? 10.465 -8.345 -0.678 1.00 95.56 102 ARG A C 1
ATOM 800 O O . ARG A 1 102 ? 10.667 -8.455 0.529 1.00 95.56 102 ARG A O 1
ATOM 807 N N . LYS A 1 103 ? 11.325 -7.802 -1.545 1.00 95.19 103 LYS A N 1
ATOM 808 C CA . LYS A 1 103 ? 12.653 -7.266 -1.204 1.00 95.19 103 LYS A CA 1
ATOM 809 C C . LYS A 1 103 ? 12.611 -5.810 -0.717 1.00 95.19 103 LYS A C 1
ATOM 811 O O . LYS A 1 103 ? 13.613 -5.313 -0.221 1.00 95.19 103 LYS A O 1
ATOM 816 N N . ALA A 1 104 ? 11.479 -5.125 -0.878 1.00 95.50 104 ALA A N 1
ATOM 817 C CA . ALA A 1 104 ? 11.302 -3.749 -0.431 1.00 95.50 104 ALA A CA 1
ATOM 818 C C . ALA A 1 104 ? 11.067 -3.664 1.086 1.00 95.50 104 ALA A C 1
ATOM 820 O O . ALA A 1 104 ? 10.792 -4.668 1.751 1.00 95.50 104 ALA A O 1
ATOM 821 N N . ASP A 1 105 ? 11.107 -2.442 1.624 1.00 95.88 105 ASP A N 1
ATOM 822 C CA . ASP A 1 105 ? 10.740 -2.196 3.016 1.00 95.88 105 ASP A CA 1
ATOM 823 C C . ASP A 1 105 ? 9.307 -2.668 3.319 1.00 95.88 105 ASP A C 1
ATOM 825 O O . ASP A 1 105 ? 8.432 -2.730 2.443 1.00 95.88 105 ASP A O 1
ATOM 829 N N . ARG A 1 106 ? 9.060 -3.006 4.590 1.00 96.25 106 ARG A N 1
ATOM 830 C CA . ARG A 1 106 ? 7.807 -3.630 5.038 1.00 96.25 106 ARG A CA 1
ATOM 831 C C . ARG A 1 106 ? 6.571 -2.819 4.638 1.00 96.25 106 ARG A C 1
ATOM 833 O O . ARG A 1 106 ? 5.600 -3.409 4.168 1.00 96.25 106 ARG A O 1
ATOM 840 N N . GLN A 1 107 ? 6.603 -1.493 4.785 1.00 96.38 107 GLN A N 1
ATOM 841 C CA . GLN A 1 107 ? 5.468 -0.634 4.445 1.00 96.38 107 GLN A CA 1
ATOM 842 C C . GLN A 1 107 ? 5.211 -0.636 2.935 1.00 96.38 107 GLN A C 1
ATOM 844 O O . GLN A 1 107 ? 4.070 -0.817 2.506 1.00 96.38 107 GLN A O 1
ATOM 849 N N . THR A 1 108 ? 6.259 -0.495 2.117 1.00 97.31 108 THR A N 1
ATOM 850 C CA . THR A 1 108 ? 6.140 -0.503 0.649 1.00 97.31 108 THR A CA 1
ATOM 851 C C . THR A 1 108 ? 5.588 -1.831 0.148 1.00 97.31 108 THR A C 1
ATOM 853 O O . THR A 1 108 ? 4.689 -1.851 -0.696 1.00 97.31 108 THR A O 1
ATOM 856 N N . ARG A 1 109 ? 6.069 -2.947 0.708 1.00 97.56 109 ARG A N 1
ATOM 857 C CA . ARG A 1 109 ? 5.579 -4.291 0.389 1.00 97.56 109 ARG A CA 1
ATOM 858 C C . ARG A 1 109 ? 4.089 -4.447 0.682 1.00 97.56 109 ARG A C 1
ATOM 860 O O . ARG A 1 109 ? 3.346 -4.944 -0.165 1.00 97.56 109 ARG A O 1
ATOM 867 N N . LEU A 1 110 ? 3.653 -4.039 1.875 1.00 97.69 110 LEU A N 1
ATOM 868 C CA . LEU A 1 110 ? 2.251 -4.123 2.289 1.00 97.69 110 LEU A CA 1
ATOM 869 C C . LEU A 1 110 ? 1.360 -3.227 1.429 1.00 97.69 110 LEU A C 1
ATOM 871 O O . LEU A 1 110 ? 0.308 -3.669 0.970 1.00 97.69 110 LEU A O 1
ATOM 875 N N . PHE A 1 111 ? 1.802 -2.001 1.149 1.00 97.94 111 PHE A N 1
ATOM 876 C CA . PHE A 1 111 ? 1.057 -1.070 0.311 1.00 97.94 111 PHE A CA 1
ATOM 877 C C . PHE A 1 111 ? 0.925 -1.573 -1.133 1.00 97.94 111 PHE A C 1
ATOM 879 O O . PHE A 1 111 ? -0.168 -1.554 -1.695 1.00 97.94 111 PHE A O 1
ATOM 886 N N . CYS A 1 112 ? 2.003 -2.103 -1.719 1.00 97.56 112 CYS A N 1
ATOM 887 C CA . CYS A 1 112 ? 1.975 -2.709 -3.052 1.00 97.56 112 CYS A CA 1
ATOM 888 C C . CYS A 1 112 ? 0.979 -3.880 -3.120 1.00 97.56 112 CYS A C 1
ATOM 890 O O . CYS A 1 112 ? 0.131 -3.932 -4.011 1.00 97.56 112 CYS A O 1
ATOM 892 N N . ARG A 1 113 ? 1.006 -4.776 -2.124 1.00 97.31 113 ARG A N 1
ATOM 893 C CA . ARG A 1 113 ? 0.052 -5.892 -2.023 1.00 97.31 113 ARG A CA 1
ATOM 894 C C . ARG A 1 113 ? -1.388 -5.417 -1.867 1.00 97.31 113 ARG A C 1
ATOM 896 O O . ARG A 1 113 ? -2.279 -5.990 -2.485 1.00 97.31 113 ARG A O 1
ATOM 903 N N . LEU A 1 114 ? -1.625 -4.365 -1.086 1.00 97.31 114 LEU A N 1
ATOM 904 C CA . LEU A 1 114 ? -2.955 -3.781 -0.940 1.00 97.31 114 LEU A CA 1
ATOM 905 C C . LEU A 1 114 ? -3.494 -3.282 -2.284 1.00 97.31 114 LEU A C 1
ATOM 907 O O . LEU A 1 114 ? -4.637 -3.585 -2.628 1.00 97.31 114 LEU A O 1
ATOM 911 N N . LEU A 1 115 ? -2.682 -2.546 -3.049 1.00 96.69 115 LEU A N 1
ATOM 912 C CA . LEU A 1 115 ? -3.063 -2.076 -4.382 1.00 96.69 115 LEU A CA 1
ATOM 913 C C . LEU A 1 115 ? -3.352 -3.248 -5.324 1.00 96.69 115 LEU A C 1
ATOM 915 O O . LEU A 1 115 ? -4.372 -3.227 -6.006 1.00 96.69 115 LEU A O 1
ATOM 919 N N . TYR A 1 116 ? -2.501 -4.277 -5.307 1.00 96.00 116 TYR A N 1
ATOM 920 C CA . TYR A 1 116 ? -2.664 -5.476 -6.127 1.00 96.00 116 TYR A CA 1
ATOM 921 C C . TYR A 1 116 ? -3.982 -6.208 -5.843 1.00 96.00 116 TYR A C 1
ATOM 923 O O . TYR A 1 116 ? -4.720 -6.515 -6.772 1.00 96.00 116 TYR A O 1
ATOM 931 N N . TYR A 1 117 ? -4.304 -6.466 -4.571 1.00 95.81 117 TYR A N 1
ATOM 932 C CA . TYR A 1 117 ? -5.508 -7.227 -4.226 1.00 95.81 117 TYR A CA 1
ATOM 933 C C . TYR A 1 117 ? -6.802 -6.429 -4.399 1.00 95.81 117 TYR A C 1
ATOM 935 O O . TYR A 1 117 ? -7.828 -7.001 -4.748 1.00 95.81 117 TYR A O 1
ATOM 943 N N . THR A 1 118 ? -6.779 -5.123 -4.119 1.00 95.31 118 THR A N 1
ATOM 944 C CA . THR A 1 118 ? -8.015 -4.324 -4.039 1.00 95.31 118 THR A CA 1
ATOM 945 C C . THR A 1 118 ? -8.298 -3.476 -5.271 1.00 95.31 118 THR A C 1
ATOM 947 O O . THR A 1 118 ? -9.427 -3.015 -5.435 1.00 95.31 118 THR A O 1
ATOM 950 N N . GLY A 1 119 ? -7.279 -3.169 -6.081 1.00 94.12 119 GLY A N 1
ATOM 951 C CA . GLY A 1 119 ? -7.390 -2.180 -7.154 1.00 94.12 119 GLY A CA 1
ATOM 952 C C . GLY A 1 119 ? -7.813 -0.787 -6.664 1.00 94.12 119 GLY A C 1
ATOM 953 O O . GLY A 1 119 ? -8.366 0.003 -7.432 1.00 94.12 119 GLY A O 1
ATOM 954 N N . CYS A 1 120 ? -7.630 -0.473 -5.374 1.00 94.62 120 CYS A N 1
ATOM 955 C CA . CYS A 1 120 ? -8.049 0.812 -4.821 1.00 94.62 120 CYS A CA 1
ATOM 956 C C . CYS A 1 120 ? -7.216 1.973 -5.387 1.00 94.62 120 CYS A C 1
ATOM 958 O O . CYS A 1 120 ? -6.078 1.808 -5.835 1.00 94.62 120 CYS A O 1
ATOM 960 N N . ARG A 1 121 ? -7.761 3.195 -5.343 1.00 93.38 121 ARG A N 1
ATOM 961 C CA . ARG A 1 121 ? -6.960 4.377 -5.683 1.00 93.38 121 ARG A CA 1
ATOM 962 C C . ARG A 1 121 ? -5.902 4.587 -4.608 1.00 93.38 121 ARG A C 1
ATOM 964 O O . ARG A 1 121 ? -6.203 4.480 -3.425 1.00 93.38 121 ARG A O 1
ATOM 971 N N . VAL A 1 122 ? -4.713 5.041 -5.008 1.00 95.44 122 VAL A N 1
ATOM 972 C CA . VAL A 1 122 ? -3.598 5.353 -4.089 1.00 95.44 122 VAL A CA 1
ATOM 973 C C . VAL A 1 122 ? -4.057 6.192 -2.890 1.00 95.44 122 VAL A C 1
ATOM 975 O O . VAL A 1 122 ? -3.741 5.877 -1.751 1.00 95.44 122 VAL A O 1
ATOM 978 N N . SER A 1 123 ? -4.857 7.236 -3.120 1.00 95.19 123 SER A N 1
ATOM 979 C CA . SER A 1 123 ? -5.355 8.106 -2.049 1.00 95.19 123 SER A CA 1
ATOM 980 C C . SER A 1 123 ? -6.402 7.456 -1.138 1.00 95.19 123 SER A C 1
ATOM 982 O O . SER A 1 123 ? -6.545 7.888 -0.001 1.00 95.19 123 SER A O 1
ATOM 984 N N . GLU A 1 124 ? -7.146 6.458 -1.620 1.00 95.62 124 GLU A N 1
ATOM 985 C CA . GLU A 1 124 ? -8.058 5.660 -0.789 1.00 95.62 124 GLU A CA 1
ATOM 986 C C . GLU A 1 124 ? -7.244 4.703 0.095 1.00 95.62 124 GLU A C 1
ATOM 988 O O . GLU A 1 124 ? -7.471 4.650 1.302 1.00 95.62 124 GLU A O 1
ATOM 993 N N . GLY A 1 125 ? -6.234 4.038 -0.482 1.00 95.88 125 GLY A N 1
ATOM 994 C CA . GLY A 1 125 ? -5.299 3.165 0.236 1.00 95.88 125 GLY A CA 1
ATOM 995 C C . GLY A 1 125 ? -4.494 3.877 1.329 1.00 95.88 125 GLY A C 1
ATOM 996 O O . GLY A 1 125 ? -4.238 3.300 2.376 1.00 95.88 125 GLY A O 1
ATOM 997 N N . LEU A 1 126 ? -4.147 5.152 1.137 1.00 96.88 126 LEU A N 1
ATOM 998 C CA . LEU A 1 126 ? -3.455 5.958 2.155 1.00 96.88 126 LEU A CA 1
ATOM 999 C C . LEU A 1 126 ? -4.355 6.410 3.319 1.00 96.88 126 LEU A C 1
ATOM 1001 O O . LEU A 1 126 ? -3.851 6.905 4.321 1.00 96.88 126 LEU A O 1
ATOM 1005 N N . GLN A 1 127 ? -5.680 6.288 3.197 1.00 95.50 127 GLN A N 1
ATOM 1006 C CA . GLN A 1 127 ? -6.632 6.662 4.253 1.00 95.50 127 GLN A CA 1
ATOM 1007 C C . GLN A 1 127 ? -7.098 5.467 5.088 1.00 95.50 127 GLN A C 1
ATOM 1009 O O . GLN A 1 127 ? -8.047 5.612 5.863 1.00 95.50 127 GLN A O 1
ATOM 1014 N N . ILE A 1 128 ? -6.510 4.286 4.899 1.00 96.12 128 ILE A N 1
ATOM 1015 C CA . ILE A 1 128 ? -6.874 3.115 5.692 1.00 96.12 128 ILE A CA 1
ATOM 1016 C C . ILE A 1 128 ? -6.312 3.239 7.106 1.00 96.12 128 ILE A C 1
ATOM 1018 O O . ILE A 1 128 ? -5.199 3.731 7.308 1.00 96.12 128 ILE A O 1
ATOM 1022 N N . THR A 1 129 ? -7.090 2.752 8.058 1.00 97.12 129 THR A N 1
ATOM 1023 C CA . THR A 1 129 ? -6.761 2.714 9.481 1.00 97.12 129 THR A CA 1
ATOM 1024 C C . THR A 1 129 ? -7.048 1.305 10.002 1.00 97.12 129 THR A C 1
ATOM 1026 O O . THR A 1 129 ? -7.820 0.584 9.353 1.00 97.12 129 THR A O 1
ATOM 1029 N N . PRO A 1 130 ? -6.477 0.888 11.147 1.00 96.75 130 PRO A N 1
ATOM 1030 C CA . PRO A 1 130 ? -6.762 -0.418 11.738 1.00 96.75 130 PRO A CA 1
ATOM 1031 C C . PRO A 1 130 ? -8.261 -0.681 11.924 1.00 96.75 130 PRO A C 1
ATOM 1033 O O . PRO A 1 130 ? -8.734 -1.757 11.576 1.00 96.75 130 PRO A O 1
ATOM 1036 N N . ARG A 1 131 ? -9.035 0.330 12.349 1.00 96.81 131 ARG A N 1
ATOM 1037 C CA . ARG A 1 131 ? -10.500 0.239 12.520 1.00 96.81 131 ARG A CA 1
ATOM 1038 C C . ARG A 1 131 ? -11.251 -0.175 11.246 1.00 96.81 131 ARG A C 1
ATOM 1040 O O . ARG A 1 131 ? -12.365 -0.677 11.324 1.00 96.81 131 ARG A O 1
ATOM 1047 N N . ARG A 1 132 ? -10.684 0.067 10.060 1.00 95.62 132 ARG A N 1
ATOM 1048 C CA . ARG A 1 132 ? -11.322 -0.243 8.766 1.00 95.62 132 ARG A CA 1
ATOM 1049 C C . ARG A 1 132 ? -10.981 -1.633 8.231 1.00 95.62 132 ARG A C 1
ATOM 1051 O O . ARG A 1 132 ? -11.407 -1.962 7.121 1.00 95.62 132 ARG A O 1
ATOM 1058 N N . LEU A 1 133 ? -10.190 -2.405 8.970 1.00 96.38 133 LEU A N 1
ATOM 1059 C CA . LEU A 1 133 ? -9.884 -3.794 8.662 1.00 96.38 133 LEU A CA 1
ATOM 1060 C C . LEU A 1 133 ? -10.867 -4.681 9.420 1.00 96.38 133 LEU A C 1
ATOM 1062 O O . LEU A 1 133 ? -10.798 -4.795 10.640 1.00 96.38 133 LEU A O 1
ATOM 1066 N N . ASP A 1 134 ? -11.782 -5.294 8.683 1.00 95.50 134 ASP A N 1
ATOM 1067 C CA . ASP A 1 134 ? -12.780 -6.199 9.228 1.00 95.50 134 ASP A CA 1
ATOM 1068 C C . ASP A 1 134 ? -12.296 -7.644 9.058 1.00 95.50 134 ASP A C 1
ATOM 1070 O O . ASP A 1 134 ? -12.290 -8.202 7.955 1.00 95.50 134 ASP A O 1
ATOM 1074 N N . MET A 1 135 ? -11.840 -8.224 10.170 1.00 95.44 135 MET A N 1
ATOM 1075 C CA . MET A 1 135 ? -11.377 -9.611 10.234 1.00 95.44 135 MET A CA 1
ATOM 1076 C C . MET A 1 135 ? -12.514 -10.623 10.231 1.00 95.44 135 MET A C 1
ATOM 1078 O O . MET A 1 135 ? -12.283 -11.752 9.811 1.00 95.44 135 MET A O 1
ATOM 1082 N N . GLU A 1 136 ? -13.703 -10.241 10.692 1.00 94.56 136 GLU A N 1
ATOM 1083 C CA . GLU A 1 136 ? -14.856 -11.135 10.771 1.00 94.56 136 GLU A CA 1
ATOM 1084 C C . GLU A 1 136 ? -15.422 -11.381 9.373 1.00 94.56 136 GLU A C 1
ATOM 1086 O O . GLU A 1 136 ? -15.636 -12.521 8.962 1.00 94.56 136 GLU A O 1
ATOM 1091 N N . THR A 1 137 ? -15.593 -10.311 8.593 1.00 93.69 137 THR A N 1
ATOM 1092 C CA . THR A 1 137 ? -16.143 -10.418 7.234 1.00 93.69 137 THR A CA 1
ATOM 1093 C C . THR A 1 137 ? -15.080 -10.554 6.141 1.00 93.69 137 THR A C 1
ATOM 1095 O O . THR A 1 137 ? -15.431 -10.678 4.959 1.00 93.69 137 THR A O 1
ATOM 1098 N N . GLY A 1 138 ? -13.792 -10.518 6.503 1.00 95.81 138 GLY A N 1
ATOM 1099 C CA . GLY A 1 138 ? -12.663 -10.651 5.581 1.00 95.81 138 GLY A CA 1
ATOM 1100 C C . GLY A 1 138 ? -12.555 -9.492 4.586 1.00 95.81 138 GLY A C 1
ATOM 1101 O O . GLY A 1 138 ? -12.295 -9.705 3.396 1.00 95.81 138 GLY A O 1
ATOM 1102 N N . ARG A 1 139 ? -12.801 -8.254 5.031 1.00 96.81 139 ARG A N 1
ATOM 1103 C CA . ARG A 1 139 ? -12.920 -7.076 4.155 1.00 96.81 139 ARG A CA 1
ATOM 1104 C C . ARG A 1 139 ? -12.127 -5.879 4.667 1.00 96.81 139 ARG A C 1
ATOM 1106 O O . ARG A 1 139 ? -11.953 -5.668 5.858 1.00 96.81 139 ARG A O 1
ATOM 1113 N N . VAL A 1 140 ? -11.692 -5.033 3.737 1.00 97.06 140 VAL A N 1
ATOM 1114 C CA . VAL A 1 140 ? -11.224 -3.672 4.036 1.00 97.06 140 VAL A CA 1
ATOM 1115 C C . VAL A 1 140 ? -12.265 -2.658 3.584 1.00 97.06 140 VAL A C 1
ATOM 1117 O O . VAL A 1 140 ? -12.786 -2.734 2.468 1.00 97.06 140 VAL A O 1
ATOM 1120 N N . VAL A 1 141 ? -12.563 -1.685 4.440 1.00 96.50 141 VAL A N 1
ATOM 1121 C CA . VAL A 1 141 ? -13.541 -0.635 4.151 1.00 96.50 141 VAL A CA 1
ATOM 1122 C C . VAL A 1 141 ? -12.834 0.620 3.643 1.00 96.50 141 VAL A C 1
ATOM 1124 O O . VAL A 1 141 ? -12.070 1.268 4.359 1.00 96.50 141 VAL A O 1
ATOM 1127 N N . PHE A 1 142 ? -13.120 1.019 2.404 1.00 96.06 142 PHE A N 1
ATOM 1128 C CA . PHE A 1 142 ? -12.597 2.253 1.815 1.00 96.06 142 PHE A CA 1
ATOM 1129 C C . PHE A 1 142 ? -13.641 3.361 1.802 1.00 96.06 142 PHE A C 1
ATOM 1131 O O . PHE A 1 142 ? -14.783 3.153 1.389 1.00 96.06 142 PHE A O 1
ATOM 1138 N N . ARG A 1 143 ? -13.213 4.582 2.134 1.00 93.19 143 ARG A N 1
ATOM 1139 C CA . ARG A 1 143 ? -13.973 5.798 1.834 1.00 93.19 143 ARG A CA 1
ATOM 1140 C C . ARG A 1 143 ? -13.746 6.188 0.374 1.00 93.19 143 ARG A C 1
ATOM 1142 O O . ARG A 1 143 ? -12.626 6.513 -0.014 1.00 93.19 143 ARG A O 1
ATOM 1149 N N . THR A 1 144 ? -14.801 6.186 -0.431 1.00 91.06 144 THR A N 1
ATOM 1150 C CA . THR A 1 144 ? -14.724 6.566 -1.846 1.00 91.06 144 THR A CA 1
ATOM 1151 C C . THR A 1 144 ? -14.614 8.083 -1.972 1.00 91.06 144 THR A C 1
ATOM 1153 O O . THR A 1 144 ? -15.504 8.812 -1.545 1.00 91.06 144 THR A O 1
ATOM 1156 N N . LEU A 1 145 ? -13.525 8.566 -2.577 1.00 86.19 145 LEU A N 1
ATOM 1157 C CA . LEU A 1 145 ? -13.213 10.004 -2.612 1.00 86.19 145 LEU A CA 1
ATOM 1158 C C . LEU A 1 145 ? -13.897 10.766 -3.749 1.00 86.19 145 LEU A C 1
ATOM 1160 O O .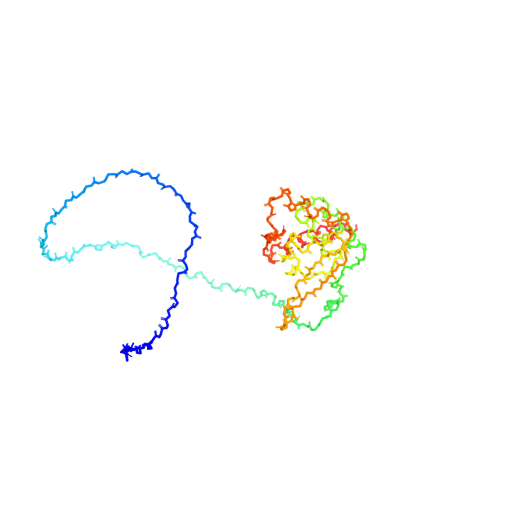 LEU A 1 145 ? -14.142 11.960 -3.632 1.00 86.19 145 LEU A O 1
ATOM 1164 N N . LYS A 1 146 ? -14.206 10.096 -4.862 1.00 83.56 146 LYS A N 1
ATOM 1165 C CA . LYS A 1 146 ? -14.809 10.730 -6.046 1.00 83.56 146 LYS A CA 1
ATOM 1166 C C . LYS A 1 146 ? -16.342 10.674 -6.013 1.00 83.56 146 LYS A C 1
ATOM 1168 O O . LYS A 1 146 ? -16.960 10.186 -6.956 1.00 83.56 146 LYS A O 1
ATOM 1173 N N . ARG A 1 147 ? -16.964 11.119 -4.918 1.00 84.94 147 ARG A N 1
ATOM 1174 C CA . ARG A 1 147 ? -18.430 11.200 -4.765 1.00 84.94 147 ARG A CA 1
ATOM 1175 C C . ARG A 1 147 ? -18.810 12.453 -3.969 1.00 84.94 147 ARG A C 1
ATOM 1177 O O . ARG A 1 147 ? -18.077 12.848 -3.073 1.00 84.94 147 ARG A O 1
ATOM 1184 N N . ARG A 1 148 ? -19.958 13.067 -4.297 1.00 83.88 148 ARG A N 1
ATOM 1185 C CA . ARG A 1 148 ? -20.478 14.271 -3.608 1.00 83.88 148 ARG A CA 1
ATOM 1186 C C . ARG A 1 148 ? -20.865 14.003 -2.148 1.00 83.88 148 ARG A C 1
ATOM 1188 O O . ARG A 1 148 ? -20.777 14.897 -1.321 1.00 83.88 148 ARG A O 1
ATOM 1195 N N . ARG A 1 149 ? -21.300 12.777 -1.847 1.00 88.69 149 ARG A N 1
ATOM 1196 C CA . ARG A 1 149 ? -21.606 12.294 -0.495 1.00 88.69 149 ARG A CA 1
ATOM 1197 C C . ARG A 1 149 ? -20.529 11.308 -0.054 1.00 88.69 149 ARG A C 1
ATOM 1199 O O . ARG A 1 149 ? -19.948 10.619 -0.896 1.00 88.69 149 ARG A O 1
ATOM 1206 N N . THR A 1 150 ? -20.295 11.215 1.251 1.00 90.69 150 THR A N 1
ATOM 1207 C CA . THR A 1 150 ? -19.390 10.211 1.820 1.00 90.69 150 THR A CA 1
ATOM 1208 C C . THR A 1 150 ? -19.984 8.821 1.608 1.00 90.69 150 THR A C 1
ATOM 1210 O O . THR A 1 150 ? -21.016 8.494 2.181 1.00 90.69 150 THR A O 1
ATOM 1213 N N . VAL A 1 151 ? -19.333 8.010 0.771 1.00 92.94 151 VAL A N 1
ATOM 1214 C CA . VAL A 1 151 ? -19.741 6.630 0.471 1.00 92.94 151 VAL A CA 1
ATOM 1215 C C . VAL A 1 151 ? -18.604 5.689 0.832 1.00 92.94 151 VAL A C 1
ATOM 1217 O O . VAL A 1 151 ? -17.449 5.934 0.469 1.00 92.94 151 VAL A O 1
ATOM 1220 N N . PHE A 1 152 ? -18.937 4.594 1.505 1.00 94.44 152 PHE A N 1
ATOM 1221 C CA . PHE A 1 152 ? -17.997 3.534 1.845 1.00 94.44 152 PHE A CA 1
ATOM 1222 C C . PHE A 1 152 ? -18.237 2.302 0.978 1.00 94.44 152 PHE A C 1
ATOM 1224 O O . PHE A 1 152 ? -19.361 2.044 0.555 1.00 94.44 152 PHE A O 1
ATOM 1231 N N . ARG A 1 153 ? -17.169 1.556 0.695 1.00 94.31 153 ARG A N 1
ATOM 1232 C CA . ARG A 1 153 ? -17.250 0.248 0.036 1.00 94.31 153 ARG A CA 1
ATOM 1233 C C . ARG A 1 153 ? -16.341 -0.746 0.745 1.00 94.31 153 ARG A C 1
ATOM 1235 O O . ARG A 1 153 ? -15.193 -0.411 1.036 1.00 94.31 153 ARG A O 1
ATOM 1242 N N . GLY A 1 154 ? -16.853 -1.943 1.008 1.00 95.50 154 GLY A N 1
ATOM 1243 C CA . GLY A 1 154 ? -16.059 -3.071 1.487 1.00 95.50 154 GLY A CA 1
ATOM 1244 C C . GLY A 1 154 ? -15.450 -3.820 0.307 1.00 95.50 154 GLY A C 1
ATOM 1245 O O . GLY A 1 154 ? -16.161 -4.148 -0.641 1.00 95.50 154 GLY A O 1
ATOM 1246 N N . VAL A 1 155 ? -14.147 -4.080 0.352 1.00 96.81 155 VAL A N 1
ATOM 1247 C CA . VAL A 1 155 ? -13.439 -4.888 -0.650 1.00 96.81 155 VAL A CA 1
ATOM 1248 C C . VAL A 1 155 ? -12.906 -6.143 0.037 1.00 96.81 155 VAL A C 1
ATOM 1250 O O . VAL A 1 155 ? -12.236 -6.006 1.064 1.00 96.81 155 VAL A O 1
ATOM 1253 N N . PRO A 1 156 ? -13.199 -7.351 -0.479 1.00 96.75 156 PRO A N 1
ATOM 1254 C CA . PRO A 1 156 ? -12.706 -8.584 0.119 1.00 96.75 156 PRO A CA 1
ATOM 1255 C C . PRO A 1 156 ? -11.181 -8.664 0.022 1.00 96.75 156 PRO A C 1
ATOM 1257 O O . PRO A 1 156 ? -10.586 -8.301 -0.994 1.00 96.75 156 PRO A O 1
ATOM 1260 N N . LEU A 1 157 ? -10.553 -9.153 1.088 1.00 96.56 157 LEU A N 1
ATOM 1261 C CA . LEU A 1 157 ? -9.120 -9.415 1.155 1.00 96.56 157 LEU A CA 1
ATOM 1262 C C . LEU A 1 157 ? -8.867 -10.801 1.758 1.00 96.56 157 LEU A C 1
ATOM 1264 O O . LEU A 1 157 ? -9.628 -11.248 2.612 1.00 96.56 157 LEU A O 1
ATOM 1268 N N . PRO A 1 158 ? -7.773 -11.486 1.381 1.00 96.12 158 PRO A N 1
ATOM 1269 C CA . PRO A 1 158 ? -7.396 -12.728 2.045 1.00 96.12 158 PRO A CA 1
ATOM 1270 C C . PRO A 1 158 ? -7.172 -12.504 3.550 1.00 96.12 158 PRO A C 1
ATOM 1272 O O . PRO A 1 158 ? -6.379 -11.634 3.916 1.00 96.12 158 PRO A O 1
ATOM 1275 N N . HIS A 1 159 ? -7.778 -13.330 4.411 1.00 96.12 159 HIS A N 1
ATOM 1276 C CA . HIS A 1 159 ? -7.647 -13.234 5.877 1.00 96.12 159 HIS A CA 1
ATOM 1277 C C 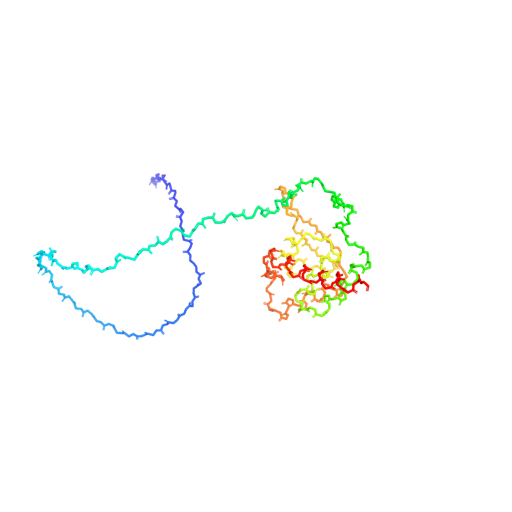. HIS A 1 159 ? -6.188 -13.161 6.345 1.00 96.12 159 HIS A C 1
ATOM 1279 O O . HIS A 1 159 ? -5.836 -12.313 7.160 1.00 96.12 159 HIS A O 1
ATOM 1285 N N . ARG A 1 160 ? -5.301 -13.969 5.746 1.00 96.81 160 ARG A N 1
ATOM 1286 C CA . ARG A 1 160 ? -3.853 -13.935 6.022 1.00 96.81 160 ARG A CA 1
ATOM 1287 C C . ARG A 1 160 ? -3.224 -12.554 5.817 1.00 96.81 160 ARG A C 1
ATOM 1289 O O . ARG A 1 160 ? -2.306 -12.178 6.532 1.00 96.81 160 ARG A O 1
ATOM 1296 N N . PHE A 1 161 ? -3.697 -11.804 4.822 1.00 97.19 161 PHE A N 1
ATOM 1297 C CA . PHE A 1 161 ? -3.168 -10.481 4.518 1.00 97.19 161 PHE A CA 1
ATOM 1298 C C . PHE A 1 161 ? -3.760 -9.412 5.438 1.00 97.19 161 PHE A C 1
ATOM 1300 O O . PHE A 1 161 ? -3.039 -8.505 5.840 1.00 97.19 161 PHE A O 1
ATOM 1307 N N . LEU A 1 162 ? -5.032 -9.541 5.822 1.00 97.38 162 LEU A N 1
ATOM 1308 C CA . LEU A 1 162 ? -5.634 -8.681 6.843 1.00 97.38 162 LEU A CA 1
ATOM 1309 C C . LEU A 1 162 ? -4.924 -8.837 8.195 1.00 97.38 162 LEU A C 1
ATOM 1311 O O . LEU A 1 162 ? -4.541 -7.834 8.796 1.00 97.38 162 LEU A O 1
ATOM 1315 N N . ALA A 1 163 ? -4.651 -10.075 8.614 1.00 97.25 163 ALA A N 1
ATOM 1316 C CA . ALA A 1 163 ? -3.880 -10.358 9.823 1.00 97.25 163 ALA A CA 1
ATOM 1317 C C . ALA A 1 163 ? -2.476 -9.732 9.770 1.00 97.25 163 ALA A C 1
ATOM 1319 O O . ALA A 1 163 ? -2.022 -9.144 10.745 1.00 97.25 163 ALA A O 1
ATOM 1320 N N . GLU A 1 164 ? -1.804 -9.781 8.615 1.00 97.25 164 GLU A N 1
ATOM 1321 C CA . GLU A 1 164 ? -0.490 -9.155 8.431 1.00 97.25 164 GLU A CA 1
ATOM 1322 C C . GLU A 1 164 ? -0.539 -7.620 8.536 1.00 97.25 164 GLU A C 1
ATOM 1324 O O . GLU A 1 164 ? 0.372 -7.014 9.104 1.00 97.25 164 GLU A O 1
ATOM 1329 N N . LEU A 1 165 ? -1.598 -6.984 8.019 1.00 97.38 165 LEU A N 1
ATOM 1330 C CA . LEU A 1 165 ? -1.814 -5.539 8.152 1.00 97.38 165 LEU A CA 1
ATOM 1331 C C . LEU A 1 165 ? -2.083 -5.137 9.609 1.00 97.38 165 LEU A C 1
ATOM 1333 O O . LEU A 1 165 ? -1.539 -4.132 10.067 1.00 97.38 165 LEU A O 1
ATOM 1337 N N . LEU A 1 166 ? -2.871 -5.925 10.343 1.00 96.94 166 LEU A N 1
ATOM 1338 C CA . LEU A 1 166 ? -3.131 -5.695 11.767 1.00 96.94 166 LEU A CA 1
ATOM 1339 C C . LEU A 1 166 ? -1.883 -5.918 12.622 1.00 96.94 166 LEU A C 1
ATOM 1341 O O . LEU A 1 166 ? -1.559 -5.073 13.450 1.00 96.94 166 LEU A O 1
ATOM 1345 N N . ALA A 1 167 ? -1.131 -6.990 12.375 1.00 97.25 167 ALA A N 1
ATOM 1346 C CA . ALA A 1 167 ? 0.142 -7.237 13.047 1.00 97.25 167 ALA A CA 1
ATOM 1347 C C . ALA A 1 167 ? 1.160 -6.123 12.755 1.00 97.25 167 ALA A C 1
ATOM 1349 O O . ALA A 1 167 ? 1.961 -5.758 13.612 1.00 97.25 167 ALA A O 1
ATOM 1350 N N . PHE A 1 168 ? 1.134 -5.556 11.544 1.00 97.31 168 PHE A N 1
ATOM 1351 C CA . PHE A 1 168 ? 1.917 -4.367 11.227 1.00 97.31 168 PHE A CA 1
ATOM 1352 C C . PHE A 1 168 ? 1.483 -3.157 12.056 1.00 97.31 168 PHE A C 1
ATOM 1354 O O . PHE A 1 168 ? 2.352 -2.527 12.655 1.00 97.31 168 PHE A O 1
ATOM 1361 N N . ALA A 1 169 ? 0.180 -2.883 12.148 1.00 97.00 169 ALA A N 1
ATOM 1362 C CA . ALA A 1 169 ? -0.343 -1.795 12.969 1.00 97.00 169 ALA A CA 1
ATOM 1363 C C . ALA A 1 169 ? 0.066 -1.922 14.440 1.00 97.00 169 ALA A C 1
ATOM 1365 O O . ALA A 1 169 ? 0.550 -0.957 15.020 1.00 97.00 169 ALA A O 1
ATOM 1366 N N . GLN A 1 170 ? -0.055 -3.127 15.003 1.00 96.31 170 GLN A N 1
ATOM 1367 C CA . GLN A 1 170 ? 0.349 -3.431 16.377 1.00 96.31 170 GLN A CA 1
ATOM 1368 C C . GLN A 1 170 ? 1.850 -3.218 16.582 1.00 96.31 170 GLN A C 1
ATOM 1370 O O . GLN A 1 170 ? 2.249 -2.521 17.504 1.00 96.31 170 GLN A O 1
ATOM 1375 N N . SER A 1 171 ? 2.690 -3.755 15.689 1.00 96.62 171 SER A N 1
ATOM 1376 C CA . SER A 1 171 ? 4.150 -3.600 15.795 1.00 96.62 171 SER A CA 1
ATOM 1377 C C . SER A 1 171 ? 4.648 -2.166 15.594 1.00 96.62 171 SER A C 1
ATOM 1379 O O . SER A 1 171 ? 5.788 -1.870 15.923 1.00 96.62 171 SER A O 1
ATOM 1381 N N . ALA A 1 172 ? 3.826 -1.310 14.989 1.00 94.25 172 ALA A N 1
ATOM 1382 C CA . ALA A 1 172 ? 4.102 0.108 14.800 1.00 94.25 172 ALA A CA 1
ATOM 1383 C C . ALA A 1 172 ? 3.360 0.980 15.830 1.00 94.25 172 ALA A C 1
ATOM 1385 O O . ALA A 1 172 ? 3.330 2.194 15.657 1.00 94.25 172 ALA A O 1
ATOM 1386 N N . GLU A 1 173 ? 2.747 0.360 16.848 1.00 95.62 173 GLU A N 1
ATOM 1387 C CA . GLU A 1 173 ? 2.025 1.018 17.946 1.00 95.62 173 GLU A CA 1
ATOM 1388 C C . GLU A 1 173 ? 0.955 2.013 17.462 1.00 95.62 173 GLU A C 1
ATOM 1390 O O . GLU A 1 173 ? 0.709 3.051 18.071 1.00 95.62 173 GLU A O 1
ATOM 1395 N N . LEU A 1 174 ? 0.304 1.697 16.337 1.00 96.06 174 LEU A N 1
ATOM 1396 C CA . LEU A 1 174 ? -0.707 2.561 15.734 1.00 96.06 174 LEU A CA 1
ATOM 1397 C C . LEU A 1 174 ? -2.038 2.455 16.481 1.00 96.06 174 LEU A C 1
ATOM 1399 O O . LEU A 1 174 ? -2.570 1.360 16.690 1.00 96.06 174 LEU A O 1
ATOM 1403 N N . GLY A 1 175 ? -2.630 3.605 16.792 1.00 95.75 175 GLY A N 1
ATOM 1404 C CA . GLY A 1 175 ? -3.993 3.703 17.284 1.00 95.75 175 GLY A CA 1
ATOM 1405 C C . GLY A 1 175 ? -5.027 3.301 16.230 1.00 95.75 175 GLY A C 1
ATOM 1406 O O . GLY A 1 175 ? -4.767 3.224 15.028 1.00 95.75 175 GLY A O 1
ATOM 1407 N N . SER A 1 176 ? -6.262 3.067 16.677 1.00 94.94 176 SER A N 1
ATOM 1408 C CA . SER A 1 176 ? -7.343 2.557 15.813 1.00 94.94 176 SER A CA 1
ATOM 1409 C C . SER A 1 176 ? -7.689 3.459 14.614 1.00 94.94 176 SER A C 1
ATOM 1411 O O . SER A 1 176 ? -8.112 2.963 13.563 1.00 94.94 176 SER A O 1
ATOM 1413 N N . ASP A 1 177 ? -7.479 4.767 14.760 1.00 95.56 177 ASP A N 1
ATOM 1414 C CA . ASP A 1 177 ? -7.781 5.793 13.759 1.00 95.56 177 ASP A CA 1
ATOM 1415 C C . ASP A 1 177 ? -6.523 6.328 13.050 1.00 95.56 177 ASP A C 1
ATOM 1417 O O . ASP A 1 177 ? -6.626 7.147 12.130 1.00 95.56 177 ASP A O 1
ATOM 1421 N N . ASP A 1 178 ? -5.344 5.810 13.406 1.00 96.31 178 ASP A N 1
ATOM 1422 C CA . ASP A 1 178 ? -4.091 6.167 12.754 1.00 96.31 178 ASP A CA 1
ATOM 1423 C C . ASP A 1 178 ? -3.978 5.527 11.374 1.00 96.31 178 ASP A C 1
ATOM 1425 O O . ASP A 1 178 ? -4.477 4.433 11.093 1.00 96.31 178 ASP A O 1
ATOM 1429 N N . ARG A 1 179 ? -3.305 6.231 10.463 1.00 96.12 179 ARG A N 1
ATOM 1430 C CA . ARG A 1 179 ? -3.099 5.733 9.102 1.00 96.12 179 ARG A CA 1
ATOM 1431 C C . ARG A 1 179 ? -2.032 4.652 9.106 1.00 96.12 179 ARG A C 1
ATOM 1433 O O . ARG A 1 179 ? -0.912 4.906 9.533 1.00 96.12 179 ARG A O 1
ATOM 1440 N N . LEU A 1 180 ? -2.333 3.507 8.488 1.00 96.19 180 LEU A N 1
ATOM 1441 C CA . LEU A 1 180 ? -1.340 2.436 8.316 1.00 96.19 180 LEU A CA 1
ATOM 1442 C C . LEU A 1 180 ? -0.118 2.903 7.512 1.00 96.19 180 LEU A C 1
ATOM 1444 O O . LEU A 1 180 ? 1.004 2.476 7.758 1.00 96.19 180 LEU A O 1
ATOM 1448 N N . PHE A 1 181 ? -0.325 3.804 6.552 1.00 96.44 181 PHE A N 1
ATOM 1449 C CA . PHE A 1 181 ? 0.742 4.349 5.720 1.00 96.44 181 PHE A CA 1
ATOM 1450 C C . PHE A 1 181 ? 0.770 5.876 5.864 1.00 96.44 181 PHE A C 1
ATOM 1452 O O . PHE A 1 181 ? -0.008 6.563 5.191 1.00 96.44 181 PHE A O 1
ATOM 1459 N N . PRO A 1 182 ? 1.642 6.438 6.722 1.00 94.38 182 PRO A N 1
ATOM 1460 C CA . PRO A 1 182 ? 1.697 7.872 7.010 1.00 94.38 182 PRO A CA 1
ATOM 1461 C C . PRO A 1 182 ? 2.441 8.642 5.906 1.00 94.38 182 PRO A C 1
ATOM 1463 O O . PRO A 1 182 ? 3.387 9.386 6.147 1.00 94.38 182 PRO A O 1
ATOM 1466 N N . TRP A 1 183 ? 2.039 8.441 4.652 1.00 96.19 183 TRP A N 1
ATOM 1467 C CA . TRP A 1 183 ? 2.676 9.042 3.485 1.00 96.19 183 TRP A CA 1
ATOM 1468 C C . TRP A 1 183 ? 1.734 9.988 2.754 1.00 96.19 183 TRP A C 1
ATOM 1470 O O . TRP A 1 183 ? 0.513 9.812 2.728 1.00 96.19 183 TRP A O 1
ATOM 1480 N N . CYS A 1 184 ? 2.316 10.968 2.065 1.00 95.62 184 CYS A N 1
ATOM 1481 C CA . CYS A 1 184 ? 1.591 11.713 1.050 1.00 95.62 184 CYS A CA 1
ATOM 1482 C C . CYS A 1 184 ? 1.472 10.888 -0.246 1.00 95.62 184 CYS A C 1
ATOM 1484 O O . CYS A 1 184 ? 2.209 9.926 -0.489 1.00 95.62 184 CYS A O 1
ATOM 1486 N N . ARG A 1 185 ? 0.555 11.304 -1.128 1.00 95.75 185 ARG A N 1
ATOM 1487 C CA . ARG A 1 185 ? 0.317 10.642 -2.422 1.00 95.75 185 ARG A CA 1
ATOM 1488 C C . ARG A 1 185 ? 1.580 10.551 -3.285 1.00 95.75 185 ARG A C 1
ATOM 1490 O O . ARG A 1 185 ? 1.767 9.546 -3.964 1.00 95.75 185 ARG A O 1
ATOM 1497 N N . GLN A 1 186 ? 2.425 11.584 -3.273 1.00 96.88 186 GLN A N 1
ATOM 1498 C CA . GLN A 1 186 ? 3.646 11.618 -4.083 1.00 96.88 186 GLN A CA 1
ATOM 1499 C C . GLN A 1 186 ? 4.655 10.565 -3.621 1.00 96.88 186 GLN A C 1
ATOM 1501 O O . GLN A 1 186 ? 5.196 9.847 -4.456 1.00 96.88 186 GLN A O 1
ATOM 1506 N N . THR A 1 187 ? 4.857 10.412 -2.311 1.00 97.38 187 THR A N 1
ATOM 1507 C CA . THR A 1 187 ? 5.750 9.388 -1.750 1.00 97.38 187 THR A CA 1
ATOM 1508 C C . THR A 1 187 ? 5.271 7.983 -2.093 1.00 97.38 187 THR A C 1
ATOM 1510 O O . THR A 1 187 ? 6.061 7.161 -2.549 1.00 97.38 187 THR A O 1
ATOM 1513 N N . ALA A 1 188 ? 3.969 7.721 -1.950 1.00 97.06 188 ALA A N 1
ATOM 1514 C CA . ALA A 1 188 ? 3.388 6.438 -2.333 1.00 97.06 188 ALA A CA 1
ATOM 1515 C C . ALA A 1 188 ? 3.605 6.134 -3.825 1.00 97.06 188 ALA A C 1
ATOM 1517 O O . ALA A 1 188 ? 4.017 5.033 -4.179 1.00 97.06 188 ALA A O 1
ATOM 1518 N N . TRP A 1 189 ? 3.394 7.124 -4.699 1.00 96.12 189 TRP A N 1
ATOM 1519 C CA . TRP A 1 189 ? 3.646 6.972 -6.132 1.00 96.12 189 TRP A CA 1
ATOM 1520 C C . TRP A 1 189 ? 5.124 6.711 -6.444 1.00 96.12 189 TRP A C 1
ATOM 1522 O O . TRP A 1 189 ? 5.412 5.787 -7.197 1.00 96.12 189 TRP A O 1
ATOM 1532 N N . ARG A 1 190 ? 6.058 7.458 -5.836 1.00 97.12 190 ARG A N 1
ATOM 1533 C CA . ARG A 1 190 ? 7.507 7.253 -6.025 1.00 97.12 190 ARG A CA 1
ATOM 1534 C C . ARG A 1 190 ? 7.937 5.845 -5.617 1.00 97.12 190 ARG A C 1
ATOM 1536 O O . ARG A 1 190 ? 8.669 5.204 -6.360 1.00 97.12 190 ARG A O 1
ATOM 1543 N N . ARG A 1 191 ? 7.441 5.348 -4.479 1.00 97.06 191 ARG A N 1
ATOM 1544 C CA . ARG A 1 191 ? 7.729 3.989 -3.990 1.00 97.06 191 ARG A CA 1
ATOM 1545 C C . ARG A 1 191 ? 7.257 2.919 -4.974 1.00 97.06 191 ARG A C 1
ATOM 1547 O O . ARG A 1 191 ? 8.029 2.035 -5.321 1.00 97.06 191 ARG A O 1
ATOM 1554 N N . ILE A 1 192 ? 6.018 3.014 -5.462 1.00 96.38 192 ILE A N 1
ATOM 1555 C CA . ILE A 1 192 ? 5.489 2.050 -6.441 1.00 96.38 192 ILE A CA 1
ATOM 1556 C C . ILE A 1 192 ? 6.216 2.160 -7.785 1.00 96.38 192 ILE A C 1
ATOM 1558 O O . ILE A 1 192 ? 6.539 1.138 -8.382 1.00 96.38 192 ILE A O 1
ATOM 1562 N N . ARG A 1 193 ? 6.526 3.379 -8.241 1.00 95.25 193 ARG A N 1
ATOM 1563 C CA . ARG A 1 193 ? 7.291 3.603 -9.471 1.00 95.25 193 ARG A CA 1
ATOM 1564 C C . ARG A 1 193 ? 8.682 2.969 -9.403 1.00 95.25 193 ARG A C 1
ATOM 1566 O O . ARG A 1 193 ? 9.061 2.297 -10.351 1.00 95.25 193 ARG A O 1
ATOM 1573 N N . ALA A 1 194 ? 9.389 3.110 -8.284 1.00 95.81 194 ALA A N 1
ATOM 1574 C CA . ALA A 1 194 ? 10.700 2.488 -8.104 1.00 95.81 194 ALA A CA 1
ATOM 1575 C C . ALA A 1 194 ? 10.635 0.954 -8.233 1.00 95.81 194 ALA A C 1
ATOM 1577 O O . ALA A 1 194 ? 11.497 0.348 -8.859 1.00 95.81 194 ALA A O 1
ATOM 1578 N N . LEU A 1 195 ? 9.583 0.313 -7.706 1.00 95.56 195 LEU A N 1
ATOM 1579 C CA . LEU A 1 195 ? 9.382 -1.129 -7.908 1.00 95.56 195 LEU A CA 1
ATOM 1580 C C . LEU A 1 195 ? 9.116 -1.474 -9.379 1.00 95.56 195 LEU A C 1
ATOM 1582 O O . LEU A 1 195 ? 9.620 -2.476 -9.876 1.00 95.56 195 LEU A O 1
ATOM 1586 N N . MET A 1 196 ? 8.320 -0.655 -10.065 1.00 93.94 196 MET A N 1
ATOM 1587 C CA . MET A 1 196 ? 7.985 -0.842 -11.478 1.00 93.94 196 MET A CA 1
ATOM 1588 C C . MET A 1 196 ? 9.196 -0.691 -12.400 1.00 93.94 196 MET A C 1
ATOM 1590 O O . MET A 1 196 ? 9.305 -1.430 -13.375 1.00 93.94 196 MET A O 1
ATOM 1594 N N . GLU A 1 197 ? 10.113 0.225 -12.089 1.00 93.31 197 GLU A N 1
ATOM 1595 C CA . GLU A 1 197 ? 11.375 0.386 -12.819 1.00 93.31 197 GLU A CA 1
ATOM 1596 C C . GLU A 1 197 ? 12.206 -0.901 -12.733 1.00 93.31 197 GLU A C 1
ATOM 1598 O O . GLU A 1 197 ? 12.635 -1.425 -13.756 1.00 93.31 197 GLU A O 1
ATOM 1603 N N . VAL A 1 198 ? 12.313 -1.504 -11.543 1.00 92.94 198 VAL A N 1
ATOM 1604 C CA . VAL A 1 198 ? 12.999 -2.797 -11.369 1.00 92.94 198 VAL A CA 1
ATOM 1605 C C . VAL A 1 198 ? 12.330 -3.918 -12.170 1.00 92.94 198 VAL A C 1
ATOM 1607 O O . VAL A 1 198 ? 13.026 -4.725 -12.779 1.00 92.94 198 VAL A O 1
ATOM 1610 N N . VAL A 1 199 ? 10.993 -3.978 -12.195 1.00 91.62 199 VAL A N 1
ATOM 1611 C CA . VAL A 1 199 ? 10.268 -4.975 -13.007 1.00 91.62 199 VAL A CA 1
ATOM 1612 C C . VAL A 1 199 ? 10.548 -4.769 -14.493 1.00 91.62 199 VAL A C 1
ATOM 1614 O O . VAL A 1 199 ? 10.824 -5.733 -15.192 1.00 91.62 199 VAL A O 1
ATOM 1617 N N . SER A 1 200 ? 10.539 -3.524 -14.966 1.00 85.19 200 SER A N 1
ATOM 1618 C CA . SER A 1 200 ? 10.744 -3.208 -16.385 1.00 85.19 200 SER A CA 1
ATOM 1619 C C . SER A 1 200 ? 12.163 -3.541 -16.863 1.00 85.19 200 SER A C 1
ATOM 1621 O O . SER A 1 200 ? 12.344 -3.926 -18.009 1.00 85.19 200 SER A O 1
ATOM 1623 N N . HIS A 1 201 ? 13.169 -3.431 -15.987 1.00 78.25 201 HIS A N 1
ATOM 1624 C CA . HIS A 1 201 ? 14.557 -3.790 -16.304 1.00 78.25 201 HIS A CA 1
ATOM 1625 C C . HIS A 1 201 ? 14.879 -5.284 -16.130 1.00 78.25 201 HIS A C 1
ATOM 1627 O O . HIS A 1 201 ? 15.895 -5.741 -16.641 1.00 78.25 201 HIS A O 1
ATOM 1633 N N . GLY A 1 202 ? 14.058 -6.034 -15.388 1.00 62.53 202 GLY A N 1
ATOM 1634 C CA . GLY A 1 202 ? 14.250 -7.468 -15.129 1.00 62.53 202 GLY A CA 1
ATOM 1635 C C . GLY A 1 202 ? 13.352 -8.395 -15.953 1.00 62.53 202 GLY A C 1
ATOM 1636 O O . GLY A 1 202 ? 13.428 -9.609 -15.784 1.00 62.53 202 GLY A O 1
ATOM 1637 N N . VAL A 1 203 ? 12.477 -7.835 -16.790 1.00 58.19 203 VAL A N 1
ATOM 1638 C CA . VAL A 1 203 ? 11.624 -8.552 -17.747 1.00 58.19 203 VAL A CA 1
ATOM 1639 C C . VAL A 1 203 ? 12.137 -8.213 -19.149 1.00 58.19 203 VAL A C 1
ATOM 1641 O O . VAL A 1 203 ? 11.511 -7.457 -19.884 1.00 58.19 203 VAL A O 1
ATOM 1644 N N . VAL A 1 204 ? 13.331 -8.715 -19.472 1.00 40.31 204 VAL A N 1
ATOM 1645 C CA . VAL A 1 204 ? 13.908 -8.752 -20.825 1.00 40.31 204 VAL A CA 1
ATOM 1646 C C . VAL A 1 204 ? 14.575 -10.106 -21.002 1.00 40.31 204 VAL A C 1
ATOM 1648 O O . VAL A 1 204 ? 15.286 -10.515 -20.054 1.00 40.31 204 VAL A O 1
#

Secondary structure (DSSP, 8-state):
---------------------------------------------------------------------------S--SB-TTS-BSS--HHHHHHHHHHHTTS-HHHHHHHHHHHHH---HHHHTT--GGGEETTTTEEEEEESSSSS-EEEEEE--HHHHHHHHHHHHHTT--TTS-SS---HHHHHHHHHHHHHHHHHH--

pLDDT: mean 72.74, std 27.76, range [26.11, 97.94]

Sequence (204 aa):
MSGTLHYGLFCCGRSARNLYCFDAATSLKTNSHRFTNSSKNPLWRWILPTMALQRYSPIGCTAWTRSKQVSINYGEGQLFTAEGERKYLTHGEAKALLAVARKADRQTRLFCRLLYYTGCRVSEGLQITPRRLDMETGRVVFRTLKRRRTVFRGVPLPHRFLAELLAFAQSAELGSDDRLFPWCRQTAWRRIRALMEVVSHGVV

InterPro domains:
  IPR002104 Integrase, catalytic domain [PF00589] (87-167)
  IPR002104 Integrase, catalytic domain [PS51898] (84-204)
  IPR011010 DNA breaking-rejoining enzyme, catalytic core [SSF56349] (82-198)
  IPR013762 Integrase-like, catalytic domain superfamily [G3DSA:1.10.443.10] (82-200)

Radius of g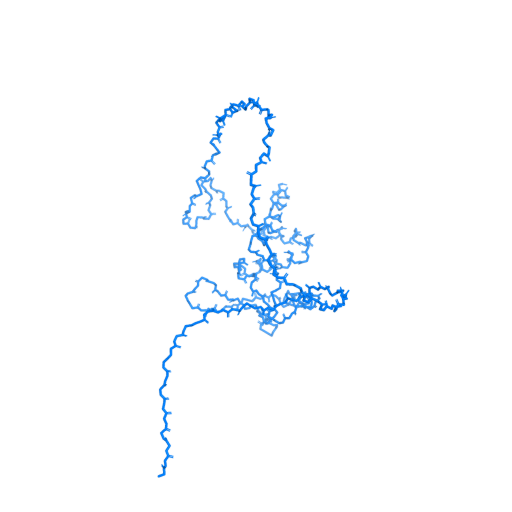yration: 31.63 Å; chains: 1; bounding box: 79×78×71 Å

Foldseek 3Di:
DDDDDDDDDDDDDDDDDDDDDDDDDDDDDDDDDDDDDDDDDDDDDDDDDDDDPDDDDPPDPDDPPPPPPPPPPPDDPDQADPVGHGPDDDPVLLVLLLVLLVPDDPLLNLLSVCCSQFVDDLVQLQQFFLLQLDLPVQWGKTFDDPDPDTDIDTGHDDSVSSVVLNVQCVVVVHDRRGGSHPDDSVVSVVSSVVSSVVSVVVPD

Organism: NCBI:txid1132417